Protein AF-A0A1F9YS66-F1 (afdb_monomer_lite)

Secondary structure (DSSP, 8-state):
-EETTEE--EEEEEEEEEEEEEEEETTEEEEEEEEEEEEEEEETTT--EEEEEEEEEEEEEETTEEEEEEEEEEEEEEEEE----TTS---TT-EEEEEEEEEEEEEEEETTEEEEEEEEEEEEEEEEEEEEEEEEEETTEEEEEEEEEEEEEETTEEEEEEEEEETTTTEEEEEE-S--TTT----EE--------SS---S---------HHHHHHHHHHHHHHHHHHHHHHHHSPPPPPPS---PPPPPPP-

Sequence (255 aa):
MTVMGQSTEVFVITQTGSADISGGFEGITMSGDMTMTGTIHRLSSNFSIVGMSMSMAMDVTAGGISMDMTMAIEGDYSPPMDDYVGDAALSVGYTSTSGCTATETTTIDFFGMNETDTYVDDMTMTLEVVAANVSVTTEAGTFSCYKVEVTTDFGGDISTVDYYYSEKVGNFVKMEGDNDPILGLAGLELKSYSHGGSGGAGILGGAGIWIILAVVVAAVVLLGLAVLMMTRKRAQMPPPMMPPGQMGPPPPPAQ

Foldseek 3Di:
DQAPNDDFDKDKDKDKDKDWDWDDDPPKTKTWMKIKIWIWIAGLPQRFTAKIKMKMWIFMAINNDTWIKIKIKIKGWVPGFRPAPLVDPDDAFDKDKGKTWMWMWMWMDTPNDIDIDIDTWIKMKMKGQHDWQDWDQDLAGTATWGWIWIWMATNNDIDIKIFTAGNVQSETAKIADDDPVQRPPRIDGHNHFDDDDDDDDDPRDDDTYPHPPVVSVVRVVNCVVVVVVVVVVVVVDDPPDDDPDDPDDDDDDDD

Radius of gyration: 23.34 Å; chains: 1; bounding box: 58×74×68 Å

pLDDT: mean 71.19, std 19.31, range [24.41, 96.94]

Structure (mmCIF, N/CA/C/O backbone):
data_AF-A0A1F9YS66-F1
#
_entry.id   AF-A0A1F9YS66-F1
#
loop_
_atom_site.group_PDB
_atom_site.id
_atom_site.type_symbol
_atom_site.label_atom_id
_atom_site.label_alt_id
_atom_site.label_comp_id
_atom_site.label_asym_id
_atom_site.label_entity_id
_atom_site.label_seq_id
_atom_site.pdbx_PDB_ins_code
_atom_site.Cartn_x
_atom_site.Cartn_y
_atom_site.Cartn_z
_atom_site.occupancy
_atom_site.B_iso_or_equiv
_atom_site.auth_seq_id
_atom_site.auth_comp_id
_atom_site.auth_asym_id
_atom_site.auth_atom_id
_atom_site.pdbx_PDB_model_num
ATOM 1 N N . MET A 1 1 ? 8.996 -12.152 13.707 1.00 72.00 1 MET A N 1
ATOM 2 C CA . MET A 1 1 ? 9.993 -11.275 13.050 1.00 72.00 1 MET A CA 1
ATOM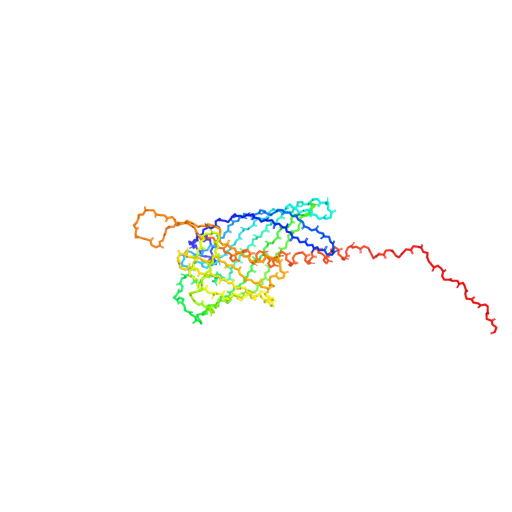 3 C C . MET A 1 1 ? 10.636 -10.413 14.125 1.00 72.00 1 MET A C 1
ATOM 5 O O . MET A 1 1 ? 9.977 -10.171 15.129 1.00 72.00 1 MET A O 1
ATOM 9 N N . THR A 1 2 ? 11.893 -9.992 13.977 1.00 67.44 2 THR A N 1
ATOM 10 C CA . THR A 1 2 ? 12.480 -9.025 14.919 1.00 67.44 2 THR A CA 1
ATOM 11 C C . THR A 1 2 ? 12.126 -7.618 14.453 1.00 67.44 2 THR A C 1
ATOM 13 O O . THR A 1 2 ? 12.567 -7.225 13.381 1.00 67.44 2 THR A O 1
ATOM 16 N N . VAL A 1 3 ? 11.342 -6.880 15.236 1.00 71.50 3 VAL A N 1
ATOM 17 C CA . VAL A 1 3 ? 10.975 -5.477 14.980 1.00 71.50 3 VAL A CA 1
ATOM 18 C C . VAL A 1 3 ? 11.539 -4.654 16.133 1.00 71.50 3 VAL A C 1
ATOM 20 O O . VAL A 1 3 ? 11.284 -4.968 17.295 1.00 71.50 3 VAL A O 1
ATOM 23 N N . MET A 1 4 ? 12.373 -3.654 15.834 1.00 76.12 4 MET A N 1
ATOM 24 C CA . MET A 1 4 ? 13.049 -2.819 16.846 1.00 76.12 4 MET A CA 1
ATOM 25 C C . MET A 1 4 ? 13.772 -3.627 17.950 1.00 76.12 4 MET A C 1
ATOM 27 O O . MET A 1 4 ? 13.748 -3.283 19.130 1.00 76.12 4 MET A O 1
ATOM 31 N N . GLY A 1 5 ? 14.399 -4.749 17.584 1.00 75.12 5 GLY A N 1
ATOM 32 C CA . GLY A 1 5 ? 15.138 -5.599 18.527 1.00 75.12 5 GLY A CA 1
ATOM 33 C C . GLY A 1 5 ? 14.276 -6.510 19.413 1.00 75.12 5 GLY A C 1
ATOM 34 O O . GLY A 1 5 ? 14.828 -7.210 20.263 1.00 75.12 5 GLY A O 1
ATOM 35 N N . GLN A 1 6 ? 12.955 -6.554 19.213 1.00 77.44 6 GLN A N 1
ATOM 36 C CA . GLN A 1 6 ? 12.048 -7.467 19.913 1.00 77.44 6 GLN A CA 1
ATOM 37 C C . GLN A 1 6 ? 11.439 -8.494 18.957 1.00 77.44 6 GLN A C 1
ATOM 39 O O . GLN A 1 6 ? 11.180 -8.203 17.793 1.00 77.44 6 GLN A O 1
ATOM 44 N N . SER A 1 7 ? 11.217 -9.718 19.447 1.00 86.69 7 SER A N 1
ATOM 45 C CA . SER A 1 7 ? 10.485 -10.737 18.691 1.00 86.69 7 SER A CA 1
ATOM 46 C C . SER A 1 7 ? 8.998 -10.404 18.710 1.00 86.69 7 SER A C 1
ATOM 48 O O . SER A 1 7 ? 8.360 -10.510 19.756 1.00 86.69 7 SER A O 1
ATOM 50 N N . THR A 1 8 ? 8.455 -10.069 17.546 1.00 87.44 8 THR A N 1
ATOM 51 C CA . THR A 1 8 ? 7.063 -9.651 17.376 1.00 87.44 8 THR A CA 1
ATOM 52 C C . THR A 1 8 ? 6.359 -10.545 16.360 1.00 87.44 8 THR A C 1
ATOM 54 O O . THR A 1 8 ? 6.949 -10.983 15.360 1.00 87.44 8 THR A O 1
ATOM 57 N N . GLU A 1 9 ? 5.094 -10.854 16.637 1.00 89.00 9 GLU A N 1
ATOM 58 C CA . GLU A 1 9 ? 4.220 -11.535 15.689 1.00 89.00 9 GLU A CA 1
ATOM 59 C C . GLU A 1 9 ? 3.792 -10.565 14.588 1.00 89.00 9 GLU A C 1
ATOM 61 O O . GLU A 1 9 ? 3.388 -9.431 14.850 1.00 89.00 9 GLU A O 1
ATOM 66 N N . VAL A 1 10 ? 3.907 -11.020 13.343 1.00 86.81 10 VAL A N 1
ATOM 67 C CA . VAL A 1 10 ? 3.538 -10.237 12.167 1.00 86.81 10 VAL A CA 1
ATOM 68 C C . VAL A 1 10 ? 2.634 -11.057 11.263 1.00 86.81 10 VAL A C 1
ATOM 70 O O . VAL A 1 10 ? 2.833 -12.263 11.097 1.00 86.81 10 VAL A O 1
ATOM 73 N N . PHE A 1 11 ? 1.659 -10.396 10.654 1.00 85.00 11 PHE A N 1
ATOM 74 C CA . PHE A 1 11 ? 0.984 -10.912 9.479 1.00 85.00 11 PHE A CA 1
ATOM 75 C C . PHE A 1 11 ? 1.887 -10.714 8.266 1.00 85.00 11 PHE A C 1
ATOM 77 O O . PHE A 1 11 ? 2.421 -9.627 8.050 1.00 85.00 11 PHE A O 1
ATOM 84 N N . VAL A 1 12 ? 2.039 -11.774 7.474 1.00 83.31 12 VAL A N 1
ATOM 85 C CA . VAL A 1 12 ? 2.694 -11.728 6.166 1.00 83.31 12 VAL A CA 1
ATOM 86 C C . VAL A 1 12 ? 1.602 -11.778 5.115 1.00 83.31 12 VAL A C 1
ATOM 88 O O . VAL A 1 12 ? 0.839 -12.745 5.052 1.00 83.31 12 VAL A O 1
ATOM 91 N N . ILE A 1 13 ? 1.504 -10.722 4.319 1.00 76.88 13 ILE A N 1
ATOM 92 C CA . ILE A 1 13 ? 0.426 -10.542 3.354 1.00 76.88 13 ILE A CA 1
ATOM 93 C C . ILE A 1 13 ? 1.030 -10.559 1.967 1.00 76.88 13 ILE A C 1
ATOM 95 O O . ILE A 1 13 ? 1.726 -9.625 1.581 1.00 76.88 13 ILE A O 1
ATOM 99 N N . THR A 1 14 ? 0.772 -11.632 1.229 1.00 75.31 14 THR A N 1
ATOM 100 C CA . THR A 1 14 ? 1.220 -11.766 -0.155 1.00 75.31 14 THR A CA 1
ATOM 101 C C . THR A 1 14 ? 0.340 -10.935 -1.077 1.00 75.31 14 THR A C 1
ATOM 103 O O . THR A 1 14 ? -0.887 -11.003 -1.005 1.00 75.31 14 THR A O 1
ATOM 106 N N . GLN A 1 15 ? 0.976 -10.181 -1.963 1.00 67.38 15 GLN A N 1
ATOM 107 C CA . GLN A 1 15 ? 0.335 -9.395 -3.002 1.00 67.38 15 GLN A CA 1
ATOM 108 C C . GLN A 1 15 ? 0.725 -9.928 -4.368 1.00 67.38 15 GLN A C 1
ATOM 110 O O . GLN A 1 15 ? 1.871 -10.306 -4.595 1.00 67.38 15 GLN A O 1
ATOM 115 N N . THR A 1 16 ? -0.239 -9.937 -5.277 1.00 69.50 16 THR A N 1
ATOM 116 C CA . THR A 1 16 ? -0.035 -10.226 -6.693 1.00 69.50 16 THR A CA 1
ATOM 117 C C . THR A 1 16 ? -0.975 -9.339 -7.493 1.00 69.50 16 THR A C 1
ATOM 119 O O . THR A 1 16 ? -2.132 -9.186 -7.100 1.00 69.50 16 THR A O 1
ATOM 122 N N . GLY A 1 17 ? -0.519 -8.791 -8.610 1.00 67.25 17 GLY A N 1
ATOM 123 C CA . GLY A 1 17 ? -1.335 -7.951 -9.475 1.00 67.25 17 GLY A CA 1
ATOM 124 C C . GLY A 1 17 ? -0.825 -7.936 -10.905 1.00 67.25 17 GLY A C 1
ATOM 125 O O . GLY A 1 17 ? 0.303 -8.341 -11.183 1.00 67.25 17 GLY A O 1
ATOM 126 N N . SER A 1 18 ? -1.674 -7.464 -11.808 1.00 68.25 18 SER A N 1
ATOM 127 C CA . SER A 1 18 ? -1.300 -7.144 -13.179 1.00 68.25 18 SER A CA 1
ATOM 128 C C . SER A 1 18 ? -2.034 -5.890 -13.643 1.00 68.25 18 SER A C 1
ATOM 130 O O . SER A 1 18 ? -3.160 -5.645 -13.202 1.00 68.25 18 SER A O 1
ATOM 132 N N . ALA A 1 19 ? -1.416 -5.112 -14.523 1.00 66.25 19 ALA A N 1
ATOM 133 C CA . ALA A 1 19 ? -1.995 -3.895 -15.080 1.00 66.25 19 ALA A CA 1
ATOM 134 C C . ALA A 1 19 ? -1.546 -3.686 -16.528 1.00 66.25 19 ALA A C 1
ATOM 136 O O . ALA A 1 19 ? -0.406 -3.988 -16.866 1.00 66.25 19 ALA A O 1
ATOM 137 N N . ASP A 1 20 ? -2.425 -3.119 -17.350 1.00 67.38 20 ASP A N 1
ATOM 138 C CA . ASP A 1 20 ? -2.063 -2.609 -18.668 1.00 67.38 20 ASP A CA 1
ATOM 139 C C . ASP A 1 20 ? -1.448 -1.208 -18.516 1.00 67.38 20 ASP A C 1
ATOM 141 O O . ASP A 1 20 ? -2.025 -0.316 -17.887 1.00 67.38 20 ASP A O 1
ATOM 145 N N . ILE A 1 21 ? -0.283 -0.993 -19.114 1.00 66.62 21 ILE A N 1
ATOM 146 C CA . ILE A 1 21 ? 0.374 0.308 -19.219 1.00 66.62 21 ILE A CA 1
ATOM 147 C C . ILE A 1 21 ? -0.087 0.955 -20.523 1.00 66.62 21 ILE A C 1
ATOM 149 O O . ILE A 1 21 ? 0.026 0.368 -21.599 1.00 66.62 21 ILE A O 1
ATOM 153 N N . SER A 1 22 ? -0.559 2.198 -20.460 1.00 65.88 22 SER A N 1
ATOM 154 C CA . SER A 1 22 ? -0.796 3.013 -21.654 1.00 65.88 22 SER A CA 1
ATOM 155 C C . SER A 1 22 ? -0.489 4.481 -21.372 1.00 65.88 22 SER A C 1
ATOM 157 O O . SER A 1 22 ? -0.803 4.993 -20.301 1.00 65.88 22 SER A O 1
ATOM 159 N N . GLY A 1 23 ? 0.159 5.164 -22.316 1.00 62.09 23 GLY A N 1
ATOM 160 C CA . GLY A 1 23 ? 0.522 6.568 -22.151 1.00 62.09 23 GLY A CA 1
ATOM 161 C C . GLY A 1 23 ? 1.444 7.087 -23.247 1.00 62.09 23 GLY A C 1
ATOM 162 O O . GLY A 1 23 ? 1.543 6.519 -24.337 1.00 62.09 23 GLY A O 1
ATOM 163 N N . GLY A 1 24 ? 2.136 8.185 -22.966 1.00 50.16 24 GLY A N 1
ATOM 164 C CA . GLY A 1 24 ? 3.191 8.671 -23.841 1.00 50.16 24 GLY A CA 1
ATOM 165 C C . GLY A 1 24 ? 4.141 9.634 -23.144 1.00 50.16 24 GLY A C 1
ATOM 166 O O . GLY A 1 24 ? 3.740 10.377 -22.253 1.00 50.16 24 GLY A O 1
ATOM 167 N N . PHE A 1 25 ? 5.399 9.625 -23.575 1.00 49.75 25 PHE A N 1
ATOM 168 C CA . PHE A 1 25 ? 6.463 10.481 -23.055 1.00 49.75 25 PHE A CA 1
ATOM 169 C C . PHE A 1 25 ? 7.190 11.161 -24.214 1.00 49.75 25 PHE A C 1
ATOM 171 O O . PHE A 1 25 ? 7.542 10.507 -25.192 1.00 49.75 25 PHE A O 1
ATOM 178 N N . GLU A 1 26 ? 7.368 12.484 -24.137 1.00 53.47 26 GLU A N 1
ATOM 179 C CA . GLU A 1 26 ? 8.042 13.291 -25.174 1.00 53.47 26 GLU A CA 1
ATOM 180 C C . GLU A 1 26 ? 7.544 13.015 -26.619 1.00 53.47 26 GLU A C 1
ATOM 182 O O . GLU A 1 26 ? 8.299 13.071 -27.586 1.00 53.47 26 GLU A O 1
ATOM 187 N N . GLY A 1 27 ? 6.245 12.724 -26.786 1.00 56.50 27 GLY A N 1
ATOM 188 C CA . GLY A 1 27 ? 5.620 12.444 -28.090 1.00 56.50 27 GLY A CA 1
ATOM 189 C C . GLY A 1 27 ? 5.725 10.991 -28.571 1.00 56.50 27 GLY A C 1
ATOM 190 O O . GLY A 1 27 ? 5.239 10.676 -29.657 1.00 56.50 27 GLY A O 1
ATOM 191 N N . ILE A 1 28 ? 6.313 10.100 -27.773 1.00 57.72 28 ILE A N 1
ATOM 192 C CA . ILE A 1 28 ? 6.381 8.662 -28.035 1.00 57.72 28 ILE A CA 1
ATOM 193 C C . ILE A 1 28 ? 5.239 7.975 -27.287 1.00 57.72 28 ILE A C 1
ATOM 195 O O . ILE A 1 28 ? 5.158 8.067 -26.066 1.00 57.72 28 ILE A O 1
ATOM 199 N N . THR A 1 29 ? 4.366 7.270 -28.009 1.00 71.12 29 THR A N 1
ATOM 200 C CA . THR A 1 29 ? 3.340 6.415 -27.394 1.00 71.12 29 THR A CA 1
ATOM 201 C C . THR A 1 29 ? 3.994 5.208 -26.734 1.00 71.12 29 THR A C 1
ATOM 203 O O . THR A 1 29 ? 4.861 4.561 -27.331 1.00 71.12 29 THR A O 1
ATOM 206 N N . MET A 1 30 ? 3.552 4.917 -25.516 1.00 65.50 30 MET A N 1
ATOM 207 C CA . MET A 1 30 ? 3.978 3.788 -24.703 1.00 65.50 30 MET A CA 1
ATOM 208 C C . MET A 1 30 ? 2.768 2.907 -24.400 1.00 65.50 30 MET A C 1
ATOM 210 O O . MET A 1 30 ? 1.698 3.409 -24.049 1.00 65.50 30 MET A O 1
ATOM 214 N N . SER A 1 31 ? 2.935 1.600 -24.541 1.00 74.88 31 SER A N 1
ATOM 215 C CA . SER A 1 31 ? 1.930 0.604 -24.170 1.00 74.88 31 SER A CA 1
ATOM 216 C C . SER A 1 31 ? 2.613 -0.653 -23.667 1.00 74.88 31 SER A C 1
ATOM 218 O O . SER A 1 31 ? 3.657 -1.009 -24.207 1.00 74.88 31 SER A O 1
ATOM 220 N N . GLY A 1 32 ? 2.038 -1.355 -22.708 1.00 77.31 32 GLY A N 1
ATOM 221 C CA . GLY A 1 32 ? 2.667 -2.551 -22.176 1.00 77.31 32 GLY A CA 1
ATOM 222 C C . GLY A 1 32 ? 1.835 -3.253 -21.132 1.00 77.31 32 GLY A C 1
ATOM 223 O O . GLY A 1 32 ? 0.706 -2.855 -20.865 1.00 77.31 32 GLY A O 1
ATOM 224 N N . ASP A 1 33 ? 2.442 -4.245 -20.510 1.00 77.00 33 ASP A N 1
ATOM 225 C CA . ASP A 1 33 ? 1.862 -5.003 -19.417 1.00 77.00 33 ASP A CA 1
ATOM 226 C C . ASP A 1 33 ? 2.789 -4.906 -18.207 1.00 77.00 33 ASP A C 1
ATOM 228 O O . ASP A 1 33 ? 4.011 -4.849 -18.336 1.00 77.00 33 ASP A O 1
ATOM 232 N N . MET A 1 34 ? 2.209 -4.889 -17.017 1.00 75.56 34 MET A N 1
ATOM 233 C CA . MET A 1 34 ? 2.916 -4.972 -15.750 1.00 75.56 34 MET A CA 1
ATOM 234 C C . MET A 1 34 ? 2.367 -6.145 -14.960 1.00 75.56 34 MET A C 1
ATOM 236 O O . MET A 1 34 ? 1.156 -6.336 -14.867 1.00 75.56 34 MET A O 1
ATOM 240 N N . THR A 1 35 ? 3.255 -6.884 -14.314 1.00 77.38 35 THR A N 1
ATOM 241 C CA . THR A 1 35 ? 2.922 -7.816 -13.242 1.00 77.38 35 THR A CA 1
ATOM 242 C C . THR A 1 35 ? 3.639 -7.390 -11.975 1.00 77.38 35 THR A C 1
ATOM 244 O O . THR A 1 35 ? 4.751 -6.875 -12.018 1.00 77.38 35 THR A O 1
ATOM 247 N N . MET A 1 36 ? 2.990 -7.587 -10.838 1.00 78.00 36 MET A N 1
ATOM 248 C CA . MET A 1 36 ? 3.517 -7.264 -9.522 1.00 78.00 36 MET A CA 1
ATOM 249 C C . MET A 1 36 ? 3.334 -8.472 -8.616 1.00 78.00 36 MET A C 1
ATOM 251 O O . MET A 1 36 ? 2.282 -9.111 -8.627 1.00 78.00 36 MET A O 1
ATOM 255 N N . THR A 1 37 ? 4.335 -8.767 -7.802 1.00 80.94 37 THR A N 1
ATOM 256 C CA . THR A 1 37 ? 4.254 -9.732 -6.705 1.00 80.94 37 THR A CA 1
ATOM 257 C C . THR A 1 37 ? 4.978 -9.173 -5.493 1.00 80.94 37 THR A C 1
ATOM 259 O O . THR A 1 37 ? 5.906 -8.391 -5.641 1.00 80.94 37 THR A O 1
ATOM 262 N N . GLY A 1 38 ? 4.579 -9.536 -4.284 1.00 80.38 38 GLY A N 1
ATOM 263 C CA . GLY A 1 38 ? 5.253 -9.025 -3.102 1.00 80.38 38 GLY A CA 1
ATOM 264 C C . GLY A 1 38 ? 4.684 -9.544 -1.800 1.00 80.38 38 GLY A C 1
ATOM 265 O O . GLY A 1 38 ? 3.749 -10.343 -1.772 1.00 80.38 38 GLY A O 1
ATOM 266 N N . THR A 1 39 ? 5.254 -9.069 -0.708 1.00 82.56 39 THR A N 1
ATOM 267 C CA . THR A 1 39 ? 4.823 -9.328 0.656 1.00 82.56 39 THR A CA 1
ATOM 268 C C . THR A 1 39 ? 4.847 -8.043 1.459 1.00 82.56 39 THR A C 1
ATOM 270 O O . THR A 1 39 ? 5.813 -7.291 1.397 1.00 82.56 39 THR A O 1
ATOM 273 N N . ILE A 1 40 ? 3.824 -7.834 2.276 1.00 82.00 40 ILE A N 1
ATOM 274 C CA . ILE A 1 40 ? 3.805 -6.795 3.304 1.00 82.00 40 ILE A CA 1
ATOM 275 C C . ILE A 1 40 ? 3.827 -7.469 4.663 1.00 82.00 40 ILE A C 1
ATOM 277 O O . ILE A 1 40 ? 3.121 -8.455 4.893 1.00 82.00 40 ILE A O 1
ATOM 281 N N . HIS A 1 41 ? 4.620 -6.920 5.569 1.00 86.19 41 HIS A N 1
ATOM 282 C CA . HIS A 1 41 ? 4.691 -7.334 6.956 1.00 86.19 41 HIS A CA 1
ATOM 283 C C . HIS A 1 41 ? 3.965 -6.307 7.819 1.00 86.19 41 HIS A C 1
ATOM 285 O O . HIS A 1 41 ? 4.287 -5.117 7.792 1.00 86.19 41 HIS A O 1
ATOM 291 N N . ARG A 1 42 ? 2.988 -6.772 8.598 1.00 87.06 42 ARG A N 1
ATOM 292 C CA . ARG A 1 42 ? 2.200 -5.932 9.508 1.00 87.06 42 ARG A CA 1
ATOM 293 C C . ARG A 1 42 ? 2.191 -6.492 10.907 1.00 87.06 42 ARG A C 1
ATOM 295 O O . ARG A 1 42 ? 2.138 -7.707 11.073 1.00 87.06 42 ARG A O 1
ATOM 302 N N . LEU A 1 43 ? 2.196 -5.629 11.911 1.00 87.81 43 LEU A N 1
ATOM 303 C CA . LEU A 1 43 ? 2.030 -6.048 13.296 1.00 87.81 43 LEU A CA 1
ATOM 304 C C . LEU A 1 43 ? 0.692 -6.764 13.489 1.00 87.81 43 LEU A C 1
ATOM 306 O O . LEU A 1 43 ? -0.348 -6.288 13.039 1.00 87.81 43 LEU A O 1
ATOM 310 N N . SER A 1 44 ? 0.694 -7.889 14.206 1.00 87.06 44 SER A N 1
ATOM 311 C CA . SER A 1 44 ? -0.561 -8.576 14.534 1.00 87.06 44 SER A CA 1
ATOM 312 C C . SER A 1 44 ? -1.421 -7.813 15.547 1.00 87.06 44 SER A C 1
ATOM 314 O O . SER A 1 44 ? -2.620 -8.062 15.640 1.00 87.06 44 SER A O 1
ATOM 316 N N . SER A 1 45 ? -0.822 -6.877 16.291 1.00 84.88 45 SER A N 1
ATOM 317 C CA . SER A 1 45 ? -1.472 -6.115 17.361 1.00 84.88 45 SER A CA 1
ATOM 318 C C . SER A 1 45 ? -2.402 -5.008 16.873 1.00 84.88 45 SER A C 1
ATOM 320 O O . SER A 1 45 ? -3.447 -4.793 17.475 1.00 84.88 45 SER A O 1
ATOM 322 N N . ASN A 1 46 ? -1.997 -4.283 15.834 1.00 83.06 46 ASN A N 1
ATOM 323 C CA . ASN A 1 46 ? -2.665 -3.064 15.361 1.00 83.06 46 ASN A CA 1
ATOM 324 C C . ASN A 1 46 ? -2.532 -2.879 13.842 1.00 83.06 46 ASN A C 1
ATOM 326 O O . ASN A 1 46 ? -2.830 -1.822 13.314 1.00 83.06 46 ASN A O 1
ATOM 330 N N . PHE A 1 47 ? -2.048 -3.898 13.130 1.00 86.19 47 PHE A N 1
ATOM 331 C CA . PHE A 1 47 ? -1.919 -3.880 11.677 1.00 86.19 47 PHE A CA 1
ATOM 332 C C . PHE A 1 47 ? -0.963 -2.819 11.101 1.00 86.19 47 PHE A C 1
ATOM 334 O O . PHE A 1 47 ? -0.867 -2.730 9.880 1.00 86.19 47 PHE A O 1
ATOM 341 N N . SER A 1 48 ? -0.197 -2.092 11.923 1.00 85.75 48 SER A N 1
ATOM 342 C CA . SER A 1 48 ? 0.828 -1.153 11.448 1.00 85.75 48 SER A CA 1
ATOM 343 C C . SER A 1 48 ? 1.856 -1.856 10.563 1.00 85.75 48 SER A C 1
ATOM 345 O O . SER A 1 48 ? 2.284 -2.979 10.863 1.00 85.75 48 SER A O 1
ATOM 347 N N . ILE A 1 49 ? 2.256 -1.207 9.474 1.00 86.94 49 ILE A N 1
ATOM 348 C CA . ILE A 1 49 ? 3.262 -1.722 8.551 1.00 86.94 49 ILE A CA 1
ATOM 349 C C . ILE A 1 49 ? 4.654 -1.635 9.183 1.00 86.94 49 ILE A C 1
ATOM 351 O O . ILE A 1 49 ? 5.034 -0.628 9.775 1.00 86.94 49 ILE A O 1
ATOM 355 N N . VAL A 1 50 ? 5.408 -2.730 9.083 1.00 90.38 50 VAL A N 1
ATOM 356 C CA . VAL A 1 50 ? 6.811 -2.794 9.537 1.00 90.38 50 VAL A CA 1
ATOM 357 C C . VAL A 1 50 ? 7.778 -2.936 8.376 1.00 90.38 50 VAL A C 1
ATOM 359 O O . VAL A 1 50 ? 8.943 -2.587 8.497 1.00 90.38 50 VAL A O 1
ATOM 362 N N . GLY A 1 51 ? 7.297 -3.445 7.244 1.00 87.25 51 GLY A N 1
ATOM 363 C CA . GLY A 1 51 ? 8.093 -3.536 6.037 1.00 87.25 51 GLY A CA 1
ATOM 364 C C . GLY A 1 51 ? 7.326 -4.133 4.872 1.00 87.25 51 GLY A C 1
ATOM 365 O O . GLY A 1 51 ? 6.223 -4.669 5.024 1.00 87.25 51 GLY A O 1
ATOM 366 N N . MET A 1 52 ? 7.935 -4.053 3.702 1.00 85.94 52 MET A N 1
ATOM 367 C CA . MET A 1 52 ? 7.408 -4.595 2.460 1.00 85.94 52 MET A CA 1
ATOM 368 C C . MET A 1 52 ? 8.539 -5.058 1.549 1.00 85.94 52 MET A C 1
ATOM 370 O O . MET A 1 52 ? 9.655 -4.555 1.611 1.00 85.94 52 MET A O 1
ATOM 374 N N . SER A 1 53 ? 8.230 -6.013 0.686 1.00 86.25 53 SER A N 1
ATOM 375 C CA . SER A 1 53 ? 9.073 -6.422 -0.428 1.00 86.25 53 SER A CA 1
ATOM 376 C C . SER A 1 53 ? 8.169 -6.612 -1.632 1.00 86.25 53 SER A C 1
ATOM 378 O O . SER A 1 53 ? 7.210 -7.376 -1.565 1.00 86.25 53 SER A O 1
ATOM 380 N N . MET A 1 54 ? 8.421 -5.897 -2.715 1.00 81.81 54 MET A N 1
ATOM 381 C CA . MET A 1 54 ? 7.660 -5.992 -3.953 1.00 81.81 54 MET A CA 1
ATOM 382 C C . MET A 1 54 ? 8.606 -6.188 -5.121 1.00 81.81 54 MET A C 1
ATOM 384 O O . MET A 1 54 ? 9.708 -5.658 -5.139 1.00 81.81 54 MET A O 1
ATOM 388 N N . SER A 1 55 ? 8.157 -6.938 -6.112 1.00 82.44 55 SER A N 1
ATOM 389 C CA . SER A 1 55 ? 8.807 -7.109 -7.394 1.00 82.44 55 SER A CA 1
ATOM 390 C C . SER A 1 55 ? 7.793 -6.856 -8.496 1.00 82.44 55 SER A C 1
ATOM 392 O O . SER A 1 55 ? 6.687 -7.399 -8.472 1.00 82.44 55 SER A O 1
ATOM 394 N N . MET A 1 56 ? 8.175 -6.023 -9.452 1.00 80.00 56 MET A N 1
ATOM 395 C CA . MET A 1 56 ? 7.391 -5.692 -10.629 1.00 80.00 56 MET A CA 1
ATOM 396 C C . MET A 1 56 ? 8.166 -6.112 -11.872 1.00 80.00 56 MET A C 1
ATOM 398 O O . MET A 1 56 ? 9.363 -5.854 -11.973 1.00 80.00 56 MET A O 1
ATOM 402 N N . ALA A 1 57 ? 7.489 -6.747 -12.817 1.00 82.00 57 ALA A N 1
ATOM 403 C CA . ALA A 1 57 ? 8.006 -7.005 -14.152 1.00 82.00 57 ALA A CA 1
ATOM 404 C C . ALA A 1 57 ? 7.105 -6.292 -15.156 1.00 82.00 57 ALA A C 1
ATOM 406 O O . ALA A 1 57 ? 5.882 -6.402 -15.070 1.00 82.00 57 ALA A O 1
ATOM 407 N N . MET A 1 58 ? 7.707 -5.537 -16.064 1.00 80.06 58 MET A N 1
ATOM 408 C CA . MET A 1 58 ? 7.019 -4.706 -17.040 1.00 80.06 58 MET A CA 1
ATOM 409 C C . MET A 1 58 ? 7.545 -5.003 -18.438 1.00 80.06 58 MET A C 1
ATOM 411 O O . MET A 1 58 ? 8.751 -4.941 -18.668 1.00 80.06 58 MET A O 1
ATOM 415 N N . ASP A 1 59 ? 6.627 -5.233 -19.367 1.00 81.31 59 ASP A N 1
ATOM 416 C CA . ASP A 1 59 ? 6.896 -5.394 -20.791 1.00 81.31 59 ASP A CA 1
ATOM 417 C C . ASP A 1 59 ? 6.350 -4.158 -21.509 1.00 81.31 59 ASP A C 1
ATOM 419 O O . ASP A 1 59 ? 5.149 -4.035 -21.741 1.00 81.31 59 ASP A O 1
ATOM 423 N N . VAL A 1 60 ? 7.213 -3.193 -21.833 1.00 77.56 60 VAL A N 1
ATOM 424 C CA . VAL A 1 60 ? 6.810 -1.889 -22.381 1.00 77.56 60 VAL A CA 1
ATOM 425 C C . VAL A 1 60 ? 7.238 -1.753 -23.832 1.00 77.56 60 VAL A C 1
ATOM 427 O O . VAL A 1 60 ? 8.409 -1.863 -24.175 1.00 77.56 60 VAL A O 1
ATOM 430 N N . THR A 1 61 ? 6.297 -1.410 -24.701 1.00 75.06 61 THR A N 1
ATOM 431 C CA . THR A 1 61 ? 6.550 -1.010 -26.084 1.00 75.06 61 THR A CA 1
ATOM 432 C C . THR A 1 61 ? 6.501 0.508 -26.210 1.00 75.06 61 THR A C 1
ATOM 434 O O . THR A 1 61 ? 5.459 1.117 -25.980 1.00 75.06 61 THR A O 1
ATOM 437 N N . ALA A 1 62 ? 7.611 1.126 -26.619 1.00 72.19 62 ALA A N 1
ATOM 438 C CA . ALA A 1 62 ? 7.715 2.561 -26.877 1.00 72.19 62 ALA A CA 1
ATOM 439 C C . ALA A 1 62 ? 8.246 2.808 -28.292 1.00 72.19 62 ALA A C 1
ATOM 441 O O . ALA A 1 62 ? 9.304 2.304 -28.668 1.00 72.19 62 ALA A O 1
ATOM 442 N N . GLY A 1 63 ? 7.504 3.560 -29.111 1.00 69.94 63 GLY A N 1
ATOM 443 C CA . GLY A 1 63 ? 7.942 3.894 -30.477 1.00 69.94 63 GLY A CA 1
ATOM 444 C C . GLY A 1 63 ? 8.191 2.673 -31.377 1.00 69.94 63 GLY A C 1
ATOM 445 O O . GLY A 1 63 ? 9.007 2.742 -32.293 1.00 69.94 63 GLY A O 1
ATOM 446 N N . GLY A 1 64 ? 7.513 1.551 -31.103 1.00 74.81 64 GLY A N 1
ATOM 447 C CA . GLY A 1 64 ? 7.678 0.279 -31.816 1.00 74.81 64 GLY A CA 1
ATOM 448 C C . GLY A 1 64 ? 8.806 -0.622 -31.297 1.00 74.81 64 GLY A C 1
ATOM 449 O O . GLY A 1 64 ? 9.047 -1.669 -31.892 1.00 74.81 64 GLY A O 1
ATOM 450 N N . ILE A 1 65 ? 9.487 -0.244 -30.211 1.00 74.69 65 ILE A N 1
ATOM 451 C CA . ILE A 1 65 ? 10.529 -1.045 -29.555 1.00 74.69 65 ILE A CA 1
ATOM 452 C C . ILE A 1 65 ? 9.964 -1.616 -28.256 1.00 74.69 65 ILE A C 1
ATOM 454 O O . ILE A 1 65 ? 9.528 -0.846 -27.404 1.00 74.69 65 ILE A O 1
ATOM 458 N N . SER A 1 66 ? 9.988 -2.942 -28.107 1.00 81.56 66 SER A N 1
ATOM 459 C CA . SER A 1 66 ? 9.637 -3.632 -26.859 1.00 81.56 66 SER A CA 1
ATOM 460 C C . SER A 1 66 ? 10.834 -3.689 -25.910 1.00 81.56 66 SER A C 1
ATOM 462 O O . SER A 1 66 ? 11.977 -3.847 -26.349 1.00 81.56 66 SER A O 1
ATOM 464 N N . MET A 1 67 ? 10.567 -3.508 -24.623 1.00 78.31 67 MET A N 1
ATOM 465 C CA . MET A 1 67 ? 11.555 -3.332 -23.570 1.00 78.31 67 MET A CA 1
ATOM 466 C C . MET A 1 67 ? 11.071 -4.042 -22.312 1.00 78.31 67 MET A C 1
ATOM 468 O O . MET A 1 67 ? 9.987 -3.730 -21.823 1.00 78.31 67 MET A O 1
ATOM 472 N N . ASP A 1 68 ? 11.912 -4.912 -21.769 1.00 84.19 68 ASP A N 1
ATOM 473 C CA . ASP A 1 68 ? 11.632 -5.585 -20.506 1.00 84.19 68 ASP A CA 1
ATOM 474 C C . ASP A 1 68 ? 12.286 -4.779 -19.378 1.00 84.19 68 ASP A C 1
ATOM 476 O O . ASP A 1 68 ? 13.449 -4.360 -19.470 1.00 84.19 68 ASP A O 1
ATOM 480 N N . MET A 1 69 ? 11.534 -4.543 -18.312 1.00 78.56 69 MET A N 1
ATOM 481 C CA . MET A 1 69 ? 12.010 -3.891 -17.100 1.00 78.56 69 MET A CA 1
ATOM 482 C C . MET A 1 69 ? 11.606 -4.731 -15.900 1.00 78.56 69 MET A C 1
ATOM 484 O O . MET A 1 69 ? 10.453 -5.139 -15.781 1.00 78.56 69 MET A O 1
ATOM 488 N N . THR A 1 70 ? 12.535 -4.952 -14.977 1.00 83.25 70 THR A N 1
ATOM 489 C CA . THR A 1 70 ? 12.185 -5.495 -13.663 1.00 83.25 70 THR A CA 1
ATOM 490 C C . THR A 1 70 ? 12.559 -4.510 -12.581 1.00 83.25 70 THR A C 1
ATOM 492 O O . THR A 1 70 ? 13.551 -3.790 -12.683 1.00 83.25 70 THR A O 1
ATOM 495 N N . MET A 1 71 ? 11.739 -4.465 -11.548 1.00 79.38 71 MET A N 1
ATOM 496 C CA . MET A 1 71 ? 11.950 -3.636 -10.385 1.00 79.38 71 MET A CA 1
ATOM 497 C C . MET A 1 71 ? 11.738 -4.469 -9.134 1.00 79.38 71 MET A C 1
ATOM 499 O O . MET A 1 71 ? 10.856 -5.326 -9.097 1.00 79.38 71 MET A O 1
ATOM 503 N N . ALA A 1 72 ? 12.531 -4.213 -8.107 1.00 81.50 72 ALA A N 1
ATOM 504 C CA . ALA A 1 72 ? 12.313 -4.718 -6.767 1.00 81.50 72 ALA A CA 1
ATOM 505 C C . ALA A 1 72 ? 12.377 -3.556 -5.782 1.00 81.50 72 ALA A C 1
ATOM 507 O O . ALA A 1 72 ? 13.241 -2.697 -5.917 1.00 81.50 72 ALA A O 1
ATOM 508 N N . ILE A 1 73 ? 11.468 -3.537 -4.817 1.00 79.75 73 ILE A N 1
ATOM 509 C CA . ILE A 1 73 ? 11.336 -2.495 -3.803 1.00 79.75 73 ILE A CA 1
ATOM 510 C C . ILE A 1 73 ? 11.286 -3.184 -2.453 1.00 79.75 73 ILE A C 1
ATOM 512 O O . ILE A 1 73 ? 10.446 -4.053 -2.228 1.00 79.75 73 ILE A O 1
ATOM 516 N N . GLU A 1 74 ? 12.172 -2.791 -1.555 1.00 85.19 74 GLU A N 1
ATOM 517 C CA . GLU A 1 74 ? 12.215 -3.244 -0.173 1.00 85.19 74 GLU A CA 1
ATOM 518 C C . GLU A 1 74 ? 12.053 -2.028 0.731 1.00 85.19 74 GLU A C 1
ATOM 520 O O . GLU A 1 74 ? 12.836 -1.088 0.637 1.00 85.19 74 GLU A O 1
ATOM 525 N N . GLY A 1 75 ? 11.034 -2.043 1.585 1.00 84.56 75 GLY A N 1
ATOM 526 C CA . GLY A 1 75 ? 10.764 -0.988 2.557 1.00 84.56 75 GLY A CA 1
ATOM 527 C C . GLY A 1 75 ? 10.854 -1.521 3.981 1.00 84.56 75 GLY A C 1
ATOM 528 O O . GLY A 1 75 ? 10.322 -2.597 4.267 1.00 84.56 75 GLY A O 1
ATOM 529 N N . ASP A 1 76 ? 11.484 -0.763 4.871 1.00 88.62 76 ASP A N 1
ATOM 530 C CA . ASP A 1 76 ? 11.504 -0.981 6.321 1.00 88.62 76 ASP A CA 1
ATOM 531 C C . ASP A 1 76 ? 11.052 0.299 7.033 1.00 88.62 76 ASP A C 1
ATOM 533 O O . ASP A 1 76 ? 11.492 1.393 6.676 1.00 88.62 76 ASP A O 1
ATOM 537 N N . TYR A 1 77 ? 10.163 0.161 8.018 1.00 85.50 77 TYR A N 1
ATOM 538 C CA . TYR A 1 77 ? 9.547 1.287 8.722 1.00 85.50 77 TYR A CA 1
ATOM 539 C C . TYR A 1 77 ? 9.823 1.187 10.221 1.00 85.50 77 TYR A C 1
ATOM 541 O O . TYR A 1 77 ? 9.374 0.247 10.892 1.00 85.50 77 TYR A O 1
ATOM 549 N N . SER A 1 78 ? 10.546 2.171 10.760 1.00 91.50 78 SER A N 1
ATOM 550 C CA . SER A 1 78 ? 10.930 2.198 12.172 1.00 91.50 78 SER A CA 1
ATOM 551 C C . SER A 1 78 ? 10.708 3.580 12.809 1.00 91.50 78 SER A C 1
ATOM 553 O O . SER A 1 78 ? 11.411 4.526 12.457 1.00 91.50 78 SER A O 1
ATOM 555 N N . PRO A 1 79 ? 9.818 3.713 13.814 1.00 94.25 79 PRO A N 1
ATOM 556 C CA . PRO A 1 79 ? 8.886 2.694 14.313 1.00 94.25 79 PRO A CA 1
ATOM 557 C C . PRO A 1 79 ? 7.871 2.229 13.247 1.00 94.25 79 PRO A C 1
ATOM 559 O O . PRO A 1 79 ? 7.761 2.860 12.201 1.00 94.25 79 PRO A O 1
ATOM 562 N N . PRO A 1 80 ? 7.118 1.141 13.502 1.00 90.06 80 PRO A N 1
ATOM 563 C CA . PRO A 1 80 ? 6.034 0.699 12.627 1.00 90.06 80 PRO A CA 1
ATOM 564 C C . PRO A 1 80 ? 5.066 1.836 12.284 1.00 90.06 80 PRO A C 1
ATOM 566 O O . PRO A 1 80 ? 4.584 2.521 13.187 1.00 90.06 80 PRO A O 1
ATOM 569 N N . MET A 1 81 ? 4.775 2.009 10.997 1.00 87.50 81 MET A N 1
ATOM 570 C CA . MET A 1 81 ? 3.907 3.071 10.492 1.00 87.50 81 MET A CA 1
ATOM 571 C C . MET A 1 81 ? 2.443 2.629 10.572 1.00 87.50 81 MET A C 1
ATOM 573 O O . MET A 1 81 ? 2.089 1.515 10.183 1.00 87.50 81 MET A O 1
ATOM 577 N N . ASP A 1 82 ? 1.583 3.494 11.098 1.00 87.94 82 ASP A N 1
ATOM 578 C CA . ASP A 1 82 ? 0.147 3.234 11.169 1.00 87.94 82 ASP A CA 1
ATOM 579 C C . ASP A 1 82 ? -0.555 3.839 9.953 1.00 87.94 82 ASP A C 1
ATOM 581 O O . ASP A 1 82 ? -0.760 5.048 9.872 1.00 87.94 82 ASP A O 1
ATOM 585 N N . ASP A 1 83 ? -0.877 2.974 8.997 1.00 82.94 83 ASP A N 1
ATOM 586 C CA . ASP A 1 83 ? -1.552 3.297 7.743 1.00 82.94 83 ASP A CA 1
ATOM 587 C C . ASP A 1 83 ? -2.944 2.637 7.654 1.00 82.94 83 ASP A C 1
ATOM 589 O O . ASP A 1 83 ? -3.543 2.562 6.579 1.00 82.94 83 ASP A O 1
ATOM 593 N N . TYR A 1 84 ? -3.479 2.114 8.765 1.00 83.69 84 TYR A N 1
ATOM 594 C CA . TYR A 1 84 ? -4.723 1.350 8.767 1.00 83.69 84 TYR A CA 1
ATOM 595 C C . TYR A 1 84 ? -5.776 1.975 9.677 1.00 83.69 84 TYR A C 1
ATOM 597 O O . TYR A 1 84 ? -5.626 2.039 10.882 1.00 83.69 84 TYR A O 1
ATOM 605 N N . VAL A 1 85 ? -6.910 2.369 9.096 1.00 85.31 85 VAL A N 1
ATOM 606 C CA . VAL A 1 85 ? -8.018 2.987 9.848 1.00 85.31 85 VAL A CA 1
ATOM 607 C C . VAL A 1 85 ? -8.989 1.974 10.463 1.00 85.31 85 VAL A C 1
ATOM 609 O O . VAL A 1 85 ? -9.897 2.344 11.202 1.00 85.31 85 VAL A O 1
ATOM 612 N N . GLY A 1 86 ? -8.879 0.693 10.111 1.00 82.69 86 GLY A N 1
ATOM 613 C CA . GLY A 1 86 ? -9.922 -0.287 10.416 1.00 82.69 86 GLY A CA 1
ATOM 614 C C . GLY A 1 86 ? -9.955 -0.792 11.859 1.00 82.69 86 GLY A C 1
ATOM 615 O O . GLY A 1 86 ? -10.853 -1.563 12.196 1.00 82.69 86 GLY A O 1
ATOM 616 N N . ASP A 1 87 ? -8.997 -0.402 12.697 1.00 81.06 87 ASP A N 1
ATOM 617 C CA . ASP A 1 87 ? -8.952 -0.711 14.130 1.00 81.06 87 ASP A CA 1
ATOM 618 C C . ASP A 1 87 ? -9.586 0.390 15.007 1.00 81.06 87 ASP A C 1
ATOM 620 O O . ASP A 1 87 ? -9.848 0.170 16.195 1.00 81.06 87 ASP A O 1
ATOM 624 N N . ALA A 1 88 ? -9.900 1.549 14.421 1.00 82.75 88 ALA A N 1
ATOM 625 C CA . ALA A 1 88 ? -10.502 2.687 15.098 1.00 82.75 88 ALA A CA 1
ATOM 626 C C . ALA A 1 88 ? -12.038 2.705 15.002 1.00 82.75 88 ALA A C 1
ATOM 628 O O . ALA A 1 88 ? -12.658 2.170 14.084 1.00 82.75 88 ALA A O 1
ATOM 629 N N . ALA A 1 89 ? -12.681 3.393 15.951 1.00 85.75 89 ALA A N 1
ATOM 630 C CA . ALA A 1 89 ? -14.099 3.731 15.850 1.00 85.75 89 ALA A CA 1
ATOM 631 C C . ALA A 1 89 ? -14.276 4.930 14.903 1.00 85.75 89 ALA A C 1
ATOM 633 O O . ALA A 1 89 ? -14.121 6.081 15.315 1.00 85.75 89 ALA A O 1
ATOM 634 N N . LEU A 1 90 ? -14.575 4.660 13.630 1.00 90.44 90 LEU A N 1
ATOM 635 C CA . LEU A 1 90 ? -14.560 5.675 12.577 1.00 90.44 90 LEU A CA 1
ATOM 636 C C . LEU A 1 90 ? -15.775 6.610 12.605 1.00 90.44 90 LEU A C 1
ATOM 638 O O . LEU A 1 90 ? -16.937 6.194 12.574 1.00 90.44 90 LEU A O 1
ATOM 642 N N . SER A 1 91 ? -15.486 7.909 12.562 1.00 93.69 91 SER A N 1
ATOM 643 C CA . SER A 1 91 ? -16.451 8.994 12.378 1.00 93.69 91 SER A CA 1
ATOM 644 C C . SER A 1 91 ? -15.832 10.111 11.547 1.00 93.69 91 SER A C 1
ATOM 646 O O . SER A 1 91 ? -14.617 10.269 11.550 1.00 93.69 91 SER A O 1
ATOM 648 N N . VAL A 1 92 ? -16.658 10.921 10.880 1.00 96.81 92 VAL A N 1
ATOM 649 C CA . VAL A 1 92 ? -16.168 12.107 10.157 1.00 96.81 92 VAL A CA 1
ATOM 650 C C . VAL A 1 92 ? -15.386 13.022 11.106 1.00 96.81 92 VAL A C 1
ATOM 652 O O . VAL A 1 92 ? -15.853 13.298 12.212 1.00 96.81 92 VAL A O 1
ATOM 655 N N . GLY A 1 93 ? -14.205 13.464 10.674 1.00 94.12 93 GLY A N 1
ATOM 656 C CA . GLY A 1 93 ? -13.252 14.244 11.465 1.00 94.12 93 GLY A CA 1
ATOM 657 C C . GLY A 1 93 ? -12.328 13.411 12.359 1.00 94.12 93 GLY A C 1
ATOM 658 O O . GLY A 1 93 ? -11.543 13.987 13.107 1.00 94.12 93 GLY A O 1
ATOM 659 N N . TYR A 1 94 ? -12.412 12.075 12.320 1.00 94.81 94 TYR A N 1
ATOM 660 C CA . TYR A 1 94 ? -11.377 11.225 12.909 1.00 94.81 94 TYR A CA 1
ATOM 661 C C . TYR A 1 94 ? -10.056 11.448 12.173 1.00 94.81 94 TYR A C 1
ATOM 663 O O . TYR A 1 94 ? -10.031 11.401 10.942 1.00 94.81 94 TYR A O 1
ATOM 671 N N . THR A 1 95 ? -8.980 11.635 12.936 1.00 94.75 95 THR A N 1
ATOM 672 C CA . THR A 1 95 ? -7.623 11.765 12.414 1.00 94.75 95 THR A CA 1
ATOM 673 C C . THR A 1 95 ? -6.660 10.836 13.149 1.00 94.75 95 THR A C 1
ATOM 675 O O . THR A 1 95 ? -6.740 10.682 14.371 1.00 94.75 95 THR A O 1
ATOM 678 N N . SER A 1 96 ? -5.738 10.230 12.404 1.00 91.25 96 SER A N 1
ATOM 679 C CA . SER A 1 96 ? -4.572 9.518 12.936 1.00 91.25 96 SER A CA 1
ATOM 680 C C . SER A 1 96 ? -3.328 10.027 12.225 1.00 91.25 96 SER A C 1
ATOM 682 O O . SER A 1 96 ? -3.343 10.188 11.008 1.00 91.25 96 SER A O 1
ATOM 684 N N . THR A 1 97 ? -2.264 10.289 12.978 1.00 93.06 97 THR A N 1
ATOM 685 C CA . THR A 1 97 ? -0.967 10.683 12.424 1.00 93.06 97 THR A CA 1
ATOM 686 C C . THR A 1 97 ? 0.092 9.749 12.974 1.00 93.06 97 THR A C 1
ATOM 688 O O . THR A 1 97 ? 0.213 9.584 14.190 1.00 93.06 97 THR A O 1
ATOM 691 N N . SER A 1 98 ? 0.877 9.174 12.074 1.00 90.00 98 SER A N 1
ATOM 692 C CA . SER A 1 98 ? 1.977 8.278 12.392 1.00 90.00 98 SER A CA 1
ATOM 693 C C . SER A 1 98 ? 3.246 8.749 11.699 1.00 90.00 98 SER A C 1
ATOM 695 O O . SER A 1 98 ? 3.195 9.331 10.617 1.00 90.00 98 SER A O 1
ATOM 697 N N . GLY A 1 99 ? 4.383 8.552 12.356 1.00 89.19 99 GLY A N 1
ATOM 698 C CA . GLY A 1 99 ? 5.681 8.971 11.850 1.00 89.19 99 GLY A CA 1
ATOM 699 C C . GLY A 1 99 ? 6.709 7.870 12.038 1.00 89.19 99 GLY A C 1
ATOM 700 O O . GLY A 1 99 ? 6.736 7.218 13.086 1.00 89.19 99 GLY A O 1
ATOM 701 N N . CYS A 1 100 ? 7.559 7.675 11.040 1.00 88.19 100 CYS A N 1
ATOM 702 C CA . CYS A 1 100 ? 8.665 6.731 11.098 1.00 88.19 100 CYS A CA 1
ATOM 703 C C . CYS A 1 100 ? 9.871 7.237 10.318 1.00 88.19 100 CYS A C 1
ATOM 705 O O . CYS A 1 100 ? 9.731 8.066 9.430 1.00 88.19 100 CYS A O 1
ATOM 707 N N . THR A 1 101 ? 11.035 6.654 10.567 1.00 90.31 101 THR A N 1
ATOM 708 C CA . THR A 1 101 ? 12.116 6.667 9.584 1.00 90.31 101 THR A CA 1
ATOM 709 C C . THR A 1 101 ? 11.895 5.482 8.646 1.00 90.31 101 THR A C 1
ATOM 711 O O . THR A 1 101 ? 11.861 4.333 9.101 1.00 90.31 101 THR A O 1
ATOM 714 N N . ALA A 1 102 ? 11.707 5.758 7.357 1.00 84.94 102 ALA A N 1
ATOM 715 C CA . ALA A 1 102 ? 11.555 4.738 6.328 1.00 84.94 102 ALA A CA 1
ATOM 716 C C . ALA A 1 102 ? 12.892 4.519 5.613 1.00 84.94 102 ALA A C 1
ATOM 718 O O . ALA A 1 102 ? 13.588 5.470 5.257 1.00 84.94 102 ALA A O 1
ATOM 719 N N . THR A 1 103 ? 13.268 3.255 5.429 1.00 85.38 103 THR A N 1
ATOM 720 C CA . THR A 1 103 ? 14.394 2.849 4.582 1.00 85.38 103 THR A CA 1
ATOM 721 C C . THR A 1 103 ? 13.850 2.113 3.375 1.00 85.38 103 THR A C 1
ATOM 723 O O . THR A 1 103 ? 13.266 1.042 3.521 1.00 85.38 103 THR A O 1
ATOM 726 N N . GLU A 1 104 ? 14.071 2.663 2.189 1.00 80.56 104 GLU A N 1
ATOM 727 C CA . GLU A 1 104 ? 13.562 2.124 0.934 1.00 80.56 104 GLU A CA 1
ATOM 728 C C . GLU A 1 104 ? 14.714 1.827 -0.010 1.00 80.56 104 GLU A C 1
ATOM 730 O O . GLU A 1 104 ? 15.451 2.717 -0.426 1.00 80.56 104 GLU A O 1
ATOM 735 N N . THR A 1 105 ? 14.884 0.555 -0.347 1.00 80.62 105 THR A N 1
ATOM 736 C CA . THR A 1 105 ? 15.840 0.115 -1.358 1.00 80.62 105 THR A CA 1
ATOM 737 C C . THR A 1 105 ? 15.083 -0.269 -2.604 1.00 80.62 105 THR A C 1
ATOM 739 O O . THR A 1 105 ? 14.222 -1.145 -2.562 1.00 80.62 105 THR A O 1
ATOM 742 N N . THR A 1 106 ? 15.424 0.356 -3.723 1.00 80.44 106 THR A N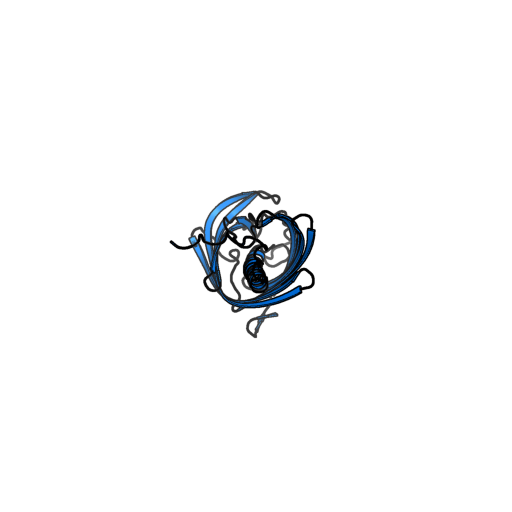 1
ATOM 743 C CA . THR A 1 106 ? 14.866 -0.017 -5.016 1.00 80.44 106 THR A CA 1
ATOM 744 C C . THR A 1 106 ? 15.963 -0.452 -5.959 1.00 80.44 106 THR A C 1
ATOM 746 O O . THR A 1 106 ? 17.001 0.191 -6.087 1.00 80.44 106 THR A O 1
ATOM 749 N N . THR A 1 107 ? 15.721 -1.583 -6.606 1.00 80.00 107 THR A N 1
ATOM 750 C CA . THR A 1 107 ? 16.570 -2.153 -7.642 1.00 80.00 107 THR A CA 1
ATOM 751 C C . THR A 1 107 ? 15.803 -2.147 -8.946 1.00 80.00 107 THR A C 1
ATOM 753 O O . THR A 1 107 ? 14.681 -2.641 -8.995 1.00 80.00 107 THR A O 1
ATOM 756 N N . ILE A 1 108 ? 16.410 -1.624 -10.002 1.00 79.62 108 ILE A N 1
ATOM 757 C CA . ILE A 1 108 ? 15.849 -1.595 -11.348 1.00 79.62 108 ILE A CA 1
ATOM 758 C C . ILE A 1 108 ? 16.811 -2.327 -12.275 1.00 79.62 108 ILE A C 1
ATOM 760 O O . ILE A 1 108 ? 17.998 -2.008 -12.316 1.00 79.62 108 ILE A O 1
ATOM 764 N N . ASP A 1 109 ? 16.300 -3.286 -13.040 1.00 78.69 109 ASP A N 1
ATOM 765 C CA . ASP A 1 109 ? 16.976 -3.834 -14.212 1.00 78.69 109 ASP A CA 1
ATOM 766 C C . ASP A 1 109 ? 16.261 -3.350 -15.470 1.00 78.69 109 ASP A C 1
ATOM 768 O O . ASP A 1 109 ? 15.067 -3.598 -15.667 1.00 78.69 109 ASP A O 1
ATOM 772 N N . PHE A 1 110 ? 17.003 -2.641 -16.313 1.00 74.75 110 PHE A N 1
ATOM 773 C CA . PHE A 1 110 ? 16.519 -2.140 -17.585 1.00 74.75 110 PHE A CA 1
ATOM 774 C C . PHE A 1 110 ? 17.631 -2.197 -18.633 1.00 74.75 110 PHE A C 1
ATOM 776 O O . PHE A 1 110 ? 18.686 -1.579 -18.476 1.00 74.75 110 PHE A O 1
ATOM 783 N N . PHE A 1 111 ? 17.395 -2.912 -19.739 1.00 69.06 111 PHE A N 1
ATOM 784 C CA . PHE A 1 111 ? 18.389 -3.117 -20.808 1.00 69.06 111 PHE A CA 1
ATOM 785 C C . PHE A 1 111 ? 19.729 -3.706 -20.319 1.00 69.06 111 PHE A C 1
ATOM 787 O O . PHE A 1 111 ? 20.795 -3.366 -20.841 1.00 69.06 111 PHE A O 1
ATOM 794 N N . GLY A 1 112 ? 19.697 -4.585 -19.313 1.00 69.25 112 GLY A N 1
ATOM 795 C CA . GLY A 1 112 ? 20.902 -5.185 -18.735 1.00 69.25 112 GLY A CA 1
ATOM 796 C C . GLY A 1 112 ? 21.754 -4.205 -17.924 1.00 69.25 112 GLY A C 1
ATOM 797 O O . GLY A 1 112 ? 22.889 -4.526 -17.569 1.00 69.25 112 GLY A O 1
ATOM 798 N N . MET A 1 113 ? 21.230 -3.008 -17.643 1.00 71.75 113 MET A N 1
ATOM 799 C CA . MET A 1 113 ? 21.750 -2.120 -16.612 1.00 71.75 113 MET A CA 1
ATOM 800 C C . MET A 1 113 ? 20.974 -2.391 -15.331 1.00 71.75 113 MET A C 1
ATOM 802 O O . MET A 1 113 ? 19.755 -2.251 -15.310 1.00 71.75 113 MET A O 1
ATOM 806 N N . ASN A 1 114 ? 21.699 -2.743 -14.275 1.00 82.44 114 ASN A N 1
ATOM 807 C CA . ASN A 1 114 ? 21.148 -2.903 -12.942 1.00 82.44 114 ASN A CA 1
ATOM 808 C C . ASN A 1 114 ? 21.574 -1.707 -12.082 1.00 82.44 114 ASN A C 1
ATOM 810 O O . ASN A 1 114 ? 22.772 -1.446 -11.939 1.00 82.44 114 ASN A O 1
ATOM 814 N N . GLU A 1 115 ? 20.602 -0.971 -11.557 1.00 79.56 115 GLU A N 1
ATOM 815 C CA . GLU A 1 115 ? 20.808 0.152 -10.642 1.00 79.56 115 GLU A CA 1
ATOM 816 C C . GLU A 1 115 ? 20.094 -0.155 -9.331 1.00 79.56 115 GLU A C 1
ATOM 818 O O . GLU A 1 115 ? 18.957 -0.627 -9.333 1.00 79.56 115 GLU A O 1
ATOM 823 N N . THR A 1 116 ? 20.776 0.096 -8.219 1.00 83.44 116 THR A N 1
ATOM 824 C CA . THR A 1 116 ? 20.219 -0.057 -6.879 1.00 83.44 116 THR A CA 1
ATOM 825 C C . THR A 1 116 ? 20.503 1.215 -6.114 1.00 83.44 116 THR A C 1
ATOM 827 O O . THR A 1 116 ? 21.667 1.597 -5.976 1.00 83.44 116 THR A O 1
ATOM 830 N N . ASP A 1 117 ? 19.453 1.819 -5.580 1.00 78.75 117 ASP A N 1
ATOM 831 C CA . ASP A 1 117 ? 19.552 2.975 -4.703 1.00 78.75 117 ASP A CA 1
ATOM 832 C C . ASP A 1 117 ? 18.776 2.713 -3.415 1.00 78.75 117 ASP A C 1
ATOM 834 O O . ASP A 1 117 ? 17.735 2.049 -3.407 1.00 78.75 117 ASP A O 1
ATOM 838 N N . THR A 1 118 ? 19.304 3.253 -2.322 1.00 81.81 118 THR A N 1
ATOM 839 C CA . THR A 1 118 ? 18.686 3.195 -1.000 1.00 81.81 118 THR A CA 1
ATOM 840 C C . THR A 1 118 ? 18.446 4.612 -0.506 1.00 81.81 118 THR A C 1
ATOM 842 O O . THR A 1 118 ? 19.381 5.413 -0.423 1.00 81.81 118 THR A O 1
ATOM 845 N N . TYR A 1 119 ? 17.202 4.892 -0.141 1.00 77.56 119 TYR A N 1
ATOM 846 C CA . TYR A 1 119 ? 16.754 6.137 0.462 1.00 77.56 119 TYR A CA 1
ATOM 847 C C . TYR A 1 119 ? 16.419 5.893 1.927 1.00 77.56 119 TYR A C 1
ATOM 849 O O . TYR A 1 119 ? 15.834 4.870 2.278 1.00 77.56 119 TYR A O 1
ATOM 857 N N . VAL A 1 120 ? 16.826 6.823 2.786 1.00 85.25 120 VAL A N 1
ATOM 858 C CA . VAL A 1 120 ? 16.480 6.817 4.206 1.00 85.25 120 VAL A CA 1
ATOM 859 C C . VAL A 1 120 ? 16.024 8.217 4.554 1.00 85.25 120 VAL A C 1
ATOM 861 O O . VAL A 1 120 ? 16.828 9.146 4.464 1.00 85.25 120 VAL A O 1
ATOM 864 N N . ASP A 1 121 ? 14.762 8.357 4.934 1.00 84.12 121 ASP A N 1
ATOM 865 C CA . ASP A 1 121 ? 14.205 9.645 5.333 1.00 84.12 121 ASP A CA 1
ATOM 866 C C . ASP A 1 121 ? 13.088 9.477 6.363 1.00 84.12 121 ASP A C 1
ATOM 868 O O . ASP A 1 121 ? 12.560 8.378 6.579 1.00 84.12 121 ASP A O 1
ATOM 872 N N . ASP A 1 122 ? 12.740 10.580 7.012 1.00 87.12 122 ASP A N 1
ATOM 873 C CA . ASP A 1 122 ? 11.587 10.641 7.890 1.00 87.12 122 ASP A CA 1
ATOM 874 C C . ASP A 1 122 ? 10.304 10.753 7.053 1.00 87.12 122 ASP A C 1
ATOM 876 O O . ASP A 1 122 ? 10.175 11.563 6.132 1.00 87.12 122 ASP A O 1
ATOM 880 N N . MET A 1 123 ? 9.340 9.908 7.402 1.00 83.56 123 MET A N 1
ATOM 881 C CA . MET A 1 123 ? 8.019 9.818 6.803 1.00 83.56 123 MET A CA 1
ATOM 882 C C . MET A 1 123 ? 6.970 10.158 7.856 1.00 83.56 123 MET A C 1
ATOM 884 O O . MET A 1 123 ? 7.004 9.626 8.967 1.00 83.56 123 MET A O 1
ATOM 888 N N . THR A 1 124 ? 6.000 10.992 7.498 1.00 87.31 124 THR A N 1
ATOM 889 C CA . THR A 1 124 ? 4.784 11.219 8.285 1.00 87.31 124 THR A CA 1
ATOM 890 C C . THR A 1 124 ? 3.565 10.905 7.433 1.00 87.31 124 THR A C 1
ATOM 892 O O . THR A 1 124 ? 3.404 11.462 6.351 1.00 87.31 124 THR A O 1
ATOM 895 N N . MET A 1 125 ? 2.679 10.048 7.933 1.00 86.44 125 MET A N 1
ATOM 896 C CA . MET A 1 125 ? 1.389 9.754 7.317 1.00 86.44 125 MET A CA 1
ATOM 897 C C . MET A 1 125 ? 0.261 10.266 8.207 1.00 86.44 125 MET A C 1
ATOM 899 O O . MET A 1 125 ? 0.256 10.037 9.415 1.00 86.44 125 MET A O 1
ATOM 903 N N . THR A 1 126 ? -0.706 10.952 7.608 1.00 90.94 126 THR A N 1
ATOM 904 C CA . THR A 1 126 ? -1.937 11.391 8.267 1.00 90.94 126 THR A CA 1
ATOM 905 C C . THR A 1 126 ? -3.145 10.828 7.536 1.00 90.94 126 THR A C 1
ATOM 907 O O . THR A 1 126 ? -3.291 11.028 6.335 1.00 90.94 126 THR A O 1
ATOM 910 N N . LEU A 1 127 ? -4.010 10.141 8.276 1.00 91.25 127 LEU A N 1
ATOM 911 C CA . LEU A 1 127 ? -5.287 9.591 7.833 1.00 91.25 127 LEU A CA 1
ATOM 912 C C . LEU A 1 127 ? -6.404 10.483 8.383 1.00 91.25 127 LEU A C 1
ATOM 914 O O . LEU A 1 127 ? -6.494 10.645 9.600 1.00 91.25 127 LEU A O 1
ATOM 918 N N . GLU A 1 128 ? -7.277 11.014 7.530 1.00 95.00 128 GLU A N 1
ATOM 919 C CA . GLU A 1 128 ? -8.453 11.789 7.941 1.00 95.00 128 GLU A CA 1
ATOM 920 C C . GLU A 1 128 ? -9.737 11.221 7.333 1.00 95.00 128 GLU A C 1
ATOM 922 O O . GLU A 1 128 ? -9.879 11.113 6.119 1.00 95.00 128 GLU A O 1
ATOM 927 N N . VAL A 1 129 ? -10.733 10.909 8.165 1.00 96.44 129 VAL A N 1
ATOM 928 C CA . VAL A 1 129 ? -12.065 10.520 7.679 1.00 96.44 129 VAL A CA 1
ATOM 929 C C . VAL A 1 129 ? -12.852 11.774 7.304 1.00 96.44 129 VAL A C 1
ATOM 931 O O . VAL A 1 129 ? -13.478 12.411 8.153 1.00 96.44 129 VAL A O 1
ATOM 934 N N . VAL A 1 130 ? -12.880 12.100 6.015 1.00 96.94 130 VAL A N 1
ATOM 935 C CA . VAL A 1 130 ? -13.536 13.310 5.491 1.00 96.94 130 VAL A CA 1
ATOM 936 C C . VAL A 1 130 ? -15.019 13.103 5.168 1.00 96.94 130 VAL A C 1
ATOM 938 O O . VAL A 1 130 ? -15.802 14.053 5.168 1.00 96.94 130 VAL A O 1
ATOM 941 N N . ALA A 1 131 ? -15.449 11.861 4.922 1.00 96.88 131 ALA A N 1
ATOM 942 C CA . ALA A 1 131 ? -16.861 11.529 4.725 1.00 96.88 131 ALA A CA 1
ATOM 943 C C . ALA A 1 131 ? -17.195 10.101 5.177 1.00 96.88 131 ALA A C 1
ATOM 945 O O . ALA A 1 131 ? -16.341 9.220 5.211 1.00 96.88 131 ALA A O 1
ATOM 946 N N . ALA A 1 132 ? -18.469 9.860 5.486 1.00 96.69 132 ALA A N 1
ATOM 947 C CA . ALA A 1 132 ? -18.994 8.550 5.866 1.00 96.69 132 ALA A CA 1
ATOM 948 C C . ALA A 1 132 ? -20.238 8.201 5.040 1.00 96.69 132 ALA A C 1
ATOM 950 O O . ALA A 1 132 ? -20.942 9.090 4.559 1.00 96.69 132 ALA A O 1
ATOM 951 N N . ASN A 1 133 ? -20.533 6.905 4.926 1.00 95.19 133 ASN A N 1
ATOM 952 C CA . ASN A 1 133 ? -21.637 6.360 4.126 1.00 95.19 133 ASN A CA 1
ATOM 953 C C . ASN A 1 133 ? -21.583 6.739 2.638 1.00 95.19 133 ASN A C 1
ATOM 955 O O . ASN A 1 133 ? -22.615 6.908 1.984 1.00 95.19 133 ASN A O 1
ATOM 959 N N . VAL A 1 134 ? -20.375 6.873 2.094 1.00 96.94 134 VAL A N 1
ATOM 960 C CA . VAL A 1 134 ? -20.164 7.109 0.667 1.00 96.94 134 VAL A CA 1
ATOM 961 C C . VAL A 1 134 ? -20.435 5.812 -0.084 1.00 96.94 134 VAL A C 1
ATOM 963 O O . VAL A 1 134 ? -19.817 4.788 0.192 1.00 96.94 134 VAL A O 1
ATOM 966 N N . SER A 1 135 ? -21.375 5.847 -1.027 1.00 96.25 135 SER A N 1
ATOM 967 C CA . SER A 1 135 ? -21.703 4.686 -1.855 1.00 96.25 135 SER A CA 1
ATOM 968 C C . SER A 1 135 ? -20.668 4.528 -2.966 1.00 96.25 135 SER A C 1
ATOM 970 O O . SER A 1 135 ? -20.679 5.296 -3.927 1.00 96.25 135 SER A O 1
ATOM 972 N N . VAL A 1 136 ? -19.818 3.509 -2.868 1.00 93.25 136 VAL A N 1
ATOM 973 C CA . VAL A 1 136 ? -18.778 3.197 -3.860 1.00 93.25 136 VAL A CA 1
ATOM 974 C C . VAL A 1 136 ? -19.153 1.920 -4.598 1.00 93.25 136 VAL A C 1
ATOM 976 O O . VAL A 1 136 ? -19.476 0.916 -3.970 1.00 93.25 136 VAL A O 1
ATOM 979 N N . THR A 1 137 ? -19.133 1.957 -5.929 1.00 90.50 137 THR A N 1
ATOM 980 C CA . THR A 1 137 ? -19.398 0.786 -6.779 1.00 90.50 137 THR A CA 1
ATOM 981 C C . THR A 1 137 ? -18.127 0.395 -7.509 1.00 90.50 137 THR A C 1
ATOM 983 O O . THR A 1 137 ? -17.517 1.244 -8.147 1.00 90.50 137 THR A O 1
ATOM 986 N N . THR A 1 138 ? -17.765 -0.881 -7.420 1.00 85.38 138 THR A N 1
ATOM 987 C CA . THR A 1 138 ? -16.651 -1.510 -8.135 1.00 85.38 138 THR A CA 1
ATOM 988 C C . THR A 1 138 ? -17.137 -2.810 -8.785 1.00 85.38 138 THR A C 1
ATOM 990 O O . THR A 1 138 ? -18.290 -3.213 -8.601 1.00 85.38 138 THR A O 1
ATOM 993 N N . GLU A 1 139 ? -16.271 -3.519 -9.512 1.00 78.00 139 GLU A N 1
ATOM 9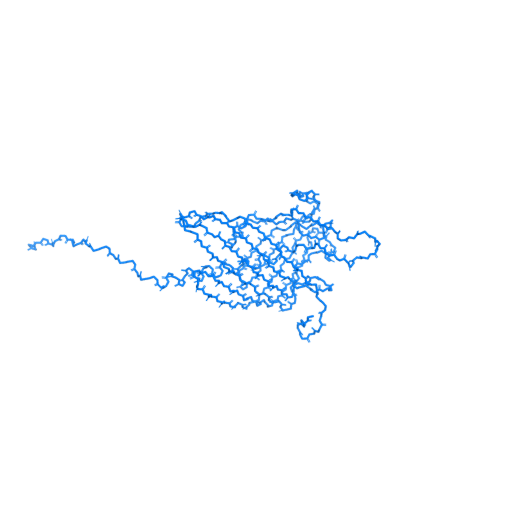94 C CA . GLU A 1 139 ? -16.600 -4.858 -10.034 1.00 78.00 139 GLU A CA 1
ATOM 995 C C . GLU A 1 139 ? -16.965 -5.860 -8.917 1.00 78.00 139 GLU A C 1
ATOM 997 O O . GLU A 1 139 ? -17.799 -6.742 -9.125 1.00 78.00 139 GLU A O 1
ATOM 1002 N N . ALA A 1 140 ? -16.408 -5.695 -7.710 1.00 79.75 140 ALA A N 1
ATOM 1003 C CA . ALA A 1 140 ? -16.721 -6.533 -6.550 1.00 79.75 140 ALA A CA 1
ATOM 1004 C C . ALA A 1 140 ? -18.106 -6.260 -5.930 1.00 79.75 140 ALA A C 1
ATOM 1006 O O . ALA A 1 140 ? -18.555 -7.028 -5.071 1.00 79.75 140 ALA A O 1
ATOM 1007 N N . GLY A 1 141 ? -18.774 -5.171 -6.323 1.00 83.69 141 GLY A N 1
ATOM 1008 C CA . GLY A 1 141 ? -20.101 -4.787 -5.851 1.00 83.69 141 GLY A CA 1
ATOM 1009 C C . GLY A 1 141 ? -20.189 -3.338 -5.373 1.00 83.69 141 GLY A C 1
ATOM 1010 O O . GLY A 1 141 ? -19.306 -2.519 -5.609 1.00 83.69 141 GLY A O 1
ATOM 1011 N N . THR A 1 142 ? -21.289 -3.021 -4.689 1.00 92.75 142 THR A N 1
ATOM 1012 C CA . THR A 1 142 ? -21.525 -1.698 -4.097 1.00 92.75 142 THR A CA 1
ATOM 1013 C C . THR A 1 142 ? -21.365 -1.753 -2.581 1.00 92.75 142 THR A C 1
ATOM 1015 O O . THR A 1 142 ? -21.932 -2.625 -1.910 1.00 92.75 142 THR A O 1
ATOM 1018 N N . PHE A 1 143 ? -20.616 -0.797 -2.041 1.00 92.12 143 PHE A N 1
ATOM 1019 C CA . PHE A 1 143 ? -20.229 -0.715 -0.639 1.00 92.12 143 PHE A CA 1
ATOM 1020 C C . PHE A 1 143 ? -20.596 0.648 -0.053 1.00 92.12 143 PHE A C 1
ATOM 1022 O O . PHE A 1 143 ? -20.516 1.669 -0.730 1.00 92.12 143 PHE A O 1
ATOM 1029 N N . SER A 1 144 ? -20.979 0.650 1.224 1.00 94.75 144 SER A N 1
ATOM 1030 C CA . SER A 1 144 ? -20.992 1.867 2.037 1.00 94.75 144 SER A CA 1
ATOM 1031 C C . SER A 1 144 ? -19.595 2.045 2.625 1.00 94.75 144 SER A C 1
ATOM 1033 O O . SER A 1 144 ? -19.079 1.115 3.259 1.00 94.75 144 SER A O 1
ATOM 1035 N N . CYS A 1 145 ? -18.982 3.197 2.376 1.00 95.69 145 CYS A N 1
ATOM 1036 C CA . CYS A 1 145 ? -17.587 3.467 2.696 1.00 95.69 145 CYS A CA 1
ATOM 1037 C C . CYS A 1 145 ? -17.407 4.735 3.532 1.00 95.69 145 CYS A C 1
ATOM 1039 O O . CYS A 1 145 ? -18.203 5.676 3.477 1.00 95.69 145 CYS A O 1
ATOM 1041 N N . TYR A 1 146 ? -16.298 4.767 4.256 1.00 95.56 146 TYR A N 1
ATOM 1042 C CA . TYR A 1 146 ? -15.664 5.983 4.734 1.00 95.56 146 TYR A CA 1
ATOM 1043 C C . TYR A 1 146 ? -14.703 6.482 3.661 1.00 95.56 146 TYR A C 1
ATOM 1045 O O . TYR A 1 146 ? -13.898 5.703 3.154 1.00 95.56 146 TYR A O 1
ATOM 1053 N N . LYS A 1 147 ? -14.793 7.764 3.313 1.00 95.56 147 LYS A N 1
ATOM 1054 C CA . LYS A 1 147 ? -13.772 8.434 2.510 1.00 95.56 147 LYS A CA 1
ATOM 1055 C C . LYS A 1 147 ? -12.684 8.913 3.465 1.00 95.56 147 LYS A C 1
ATOM 1057 O O . LYS A 1 147 ? -12.987 9.655 4.400 1.00 95.56 147 LYS A O 1
ATOM 1062 N N . VAL A 1 148 ? -11.467 8.449 3.236 1.00 92.94 148 VAL A N 1
ATOM 1063 C CA . VAL A 1 148 ? -10.279 8.700 4.042 1.00 92.94 148 VAL A CA 1
ATOM 1064 C C . VAL A 1 148 ? -9.275 9.439 3.174 1.00 92.94 148 VAL A C 1
ATOM 1066 O O . VAL A 1 148 ? -8.769 8.868 2.214 1.00 92.94 148 VAL A O 1
ATOM 1069 N N . GLU A 1 149 ? -9.003 10.693 3.495 1.00 92.44 149 GLU A N 1
ATOM 1070 C CA . GLU A 1 149 ? -7.914 11.439 2.880 1.00 92.44 149 GLU A CA 1
ATOM 1071 C C . GLU A 1 149 ? -6.607 11.023 3.563 1.00 92.44 149 GLU A C 1
ATOM 1073 O O . GLU A 1 149 ? -6.508 11.025 4.792 1.00 92.44 149 GLU A O 1
ATOM 1078 N N . VAL A 1 150 ? -5.622 10.606 2.775 1.00 87.56 150 VAL A N 1
ATOM 1079 C CA . VAL A 1 150 ? -4.312 10.173 3.260 1.00 87.56 150 VAL A CA 1
ATOM 1080 C C . VAL A 1 150 ? -3.273 11.146 2.754 1.00 87.56 150 VAL A C 1
ATOM 1082 O O . VAL A 1 150 ? -3.040 11.235 1.551 1.00 87.56 150 VAL A O 1
ATOM 1085 N N . THR A 1 151 ? -2.641 11.853 3.681 1.00 87.06 151 THR A N 1
ATOM 1086 C CA . THR A 1 151 ? -1.530 12.755 3.391 1.00 87.06 151 THR A CA 1
ATOM 1087 C C . THR A 1 151 ? -0.228 12.116 3.840 1.00 87.06 151 THR A C 1
ATOM 1089 O O . THR A 1 151 ? -0.099 11.732 5.001 1.00 87.06 151 THR A O 1
ATOM 1092 N N . THR A 1 152 ? 0.735 12.015 2.930 1.00 82.38 152 THR A N 1
ATOM 1093 C CA . THR A 1 152 ? 2.076 11.490 3.202 1.00 82.38 152 THR A CA 1
ATOM 1094 C C . THR A 1 152 ? 3.095 12.586 2.944 1.00 82.38 152 THR A C 1
ATOM 1096 O O . THR A 1 152 ? 3.103 13.157 1.858 1.00 82.38 152 THR A O 1
ATOM 1099 N N . ASP A 1 153 ? 3.937 12.860 3.933 1.00 81.62 153 ASP A N 1
ATOM 1100 C CA . ASP A 1 153 ? 5.133 13.695 3.828 1.00 81.62 153 ASP A CA 1
ATOM 1101 C C . ASP A 1 153 ? 6.355 12.781 3.941 1.00 81.62 153 ASP A C 1
ATOM 1103 O O . ASP A 1 153 ? 6.520 12.103 4.959 1.00 81.62 153 ASP A O 1
ATOM 1107 N N . PHE A 1 154 ? 7.170 12.721 2.892 1.00 77.75 154 PHE A N 1
ATOM 1108 C CA . PHE A 1 154 ? 8.416 11.961 2.873 1.00 77.75 154 PHE A CA 1
ATOM 1109 C C . PHE A 1 154 ? 9.564 12.892 2.497 1.00 77.75 154 PHE A C 1
ATOM 1111 O O . PHE A 1 154 ? 9.648 13.345 1.357 1.00 77.75 154 PHE A O 1
ATOM 1118 N N . GLY A 1 155 ? 10.416 13.245 3.462 1.00 73.50 155 GLY A N 1
ATOM 1119 C CA . GLY A 1 155 ? 11.533 14.166 3.214 1.00 73.50 155 GLY A CA 1
ATOM 1120 C C . GLY A 1 155 ? 11.123 15.573 2.740 1.00 73.50 155 GLY A C 1
ATOM 1121 O O . GLY A 1 155 ? 11.940 16.286 2.151 1.00 73.50 155 GLY A O 1
ATOM 1122 N N . GLY A 1 156 ? 9.876 16.000 2.980 1.00 75.06 156 GLY A N 1
ATOM 1123 C CA . GLY A 1 156 ? 9.314 17.271 2.511 1.00 75.06 156 GLY A CA 1
ATOM 1124 C C . GLY A 1 156 ? 8.501 17.176 1.216 1.00 75.06 156 GLY A C 1
ATOM 1125 O O . GLY A 1 156 ? 7.888 18.174 0.820 1.00 75.06 156 GLY A O 1
ATOM 1126 N N . ASP A 1 157 ? 8.464 16.009 0.568 1.00 72.38 157 ASP A N 1
ATOM 1127 C CA . ASP A 1 157 ? 7.590 15.743 -0.572 1.00 72.38 157 ASP A CA 1
ATOM 1128 C C . ASP A 1 157 ? 6.208 15.301 -0.071 1.00 72.38 157 ASP A C 1
ATOM 1130 O O . ASP A 1 157 ? 6.035 14.209 0.474 1.00 72.38 157 ASP A O 1
ATOM 1134 N N . ILE A 1 158 ? 5.212 16.175 -0.251 1.00 79.38 158 ILE A N 1
ATOM 1135 C CA . ILE A 1 158 ? 3.845 15.966 0.240 1.00 79.38 158 ILE A CA 1
ATOM 1136 C C . ILE A 1 158 ? 2.950 15.443 -0.884 1.00 79.38 158 ILE A C 1
ATOM 1138 O O . ILE A 1 158 ? 2.840 16.056 -1.949 1.00 79.38 158 ILE A O 1
ATOM 1142 N N . SER A 1 159 ? 2.245 14.349 -0.608 1.00 76.06 159 SER A N 1
ATOM 1143 C CA . SER A 1 159 ? 1.207 13.773 -1.466 1.00 76.06 159 SER A CA 1
ATOM 1144 C C . SER A 1 159 ? -0.094 13.578 -0.693 1.00 76.06 159 SER A C 1
ATOM 1146 O O . SER A 1 159 ? -0.071 13.294 0.505 1.00 76.06 159 SER A O 1
ATOM 1148 N N . THR A 1 160 ? -1.227 13.717 -1.383 1.00 82.25 160 THR A N 1
ATOM 1149 C CA . THR A 1 160 ? -2.561 13.503 -0.810 1.00 82.25 160 THR A CA 1
ATOM 1150 C C . THR A 1 160 ? -3.383 12.615 -1.736 1.00 82.25 160 THR A C 1
ATOM 1152 O O . THR A 1 160 ? -3.470 12.883 -2.934 1.00 82.25 160 THR A O 1
ATOM 1155 N N . VAL A 1 161 ? -3.981 11.558 -1.185 1.00 81.81 161 VAL A N 1
ATOM 1156 C CA . VAL A 1 161 ? -4.764 10.562 -1.931 1.00 81.81 161 VAL A CA 1
ATOM 1157 C C . VAL A 1 161 ? -6.035 10.215 -1.162 1.00 81.81 161 VAL A C 1
ATOM 1159 O O . VAL A 1 161 ? -6.007 10.044 0.055 1.00 81.81 161 VAL A O 1
ATOM 1162 N N . ASP A 1 162 ? -7.148 10.064 -1.873 1.00 89.06 162 ASP A N 1
ATOM 1163 C CA . ASP A 1 162 ? -8.419 9.641 -1.299 1.00 89.06 162 ASP A CA 1
ATOM 1164 C C . ASP A 1 162 ? -8.567 8.119 -1.343 1.00 89.06 162 ASP A C 1
ATOM 1166 O O . ASP A 1 162 ? -8.492 7.485 -2.395 1.00 89.06 162 ASP A O 1
ATOM 1170 N N . TYR A 1 163 ? -8.877 7.520 -0.202 1.00 87.94 163 TYR A N 1
ATOM 1171 C CA . TYR A 1 163 ? -9.171 6.101 -0.066 1.00 87.94 163 TYR A CA 1
ATOM 1172 C C . TYR A 1 163 ? -10.597 5.878 0.421 1.00 87.94 163 TYR A C 1
ATOM 1174 O O . TYR A 1 163 ? -11.152 6.652 1.194 1.00 87.94 163 TYR A O 1
ATOM 1182 N N . TYR A 1 164 ? -11.201 4.768 0.011 1.00 90.88 164 TYR A N 1
ATOM 1183 C CA . TYR A 1 164 ? -12.568 4.420 0.382 1.00 90.88 164 TYR A CA 1
ATOM 1184 C C . TYR A 1 164 ? -12.585 3.142 1.209 1.00 90.88 164 TYR A C 1
ATOM 1186 O O . TYR A 1 164 ? -12.570 2.043 0.660 1.00 90.88 164 TYR A O 1
ATOM 1194 N N . TYR A 1 165 ? -12.617 3.269 2.532 1.00 90.75 165 TYR A N 1
ATOM 1195 C CA . TYR A 1 165 ? -12.625 2.144 3.466 1.00 90.75 165 TYR A CA 1
ATOM 1196 C C . TYR A 1 165 ? -14.037 1.586 3.655 1.00 90.75 165 TYR A C 1
ATOM 1198 O O . TYR A 1 165 ? -14.956 2.333 3.986 1.00 90.75 165 TYR A O 1
ATOM 1206 N N . SER A 1 166 ? -14.235 0.277 3.482 1.00 89.88 166 SER A N 1
ATOM 1207 C CA . SER A 1 166 ? -15.497 -0.390 3.820 1.00 89.88 166 SER A CA 1
ATOM 1208 C C . SER A 1 166 ? -15.313 -1.330 5.002 1.00 89.88 166 SER A C 1
ATOM 1210 O O . SER A 1 166 ? -14.606 -2.329 4.892 1.00 89.88 166 SER A O 1
ATOM 1212 N N . GLU A 1 167 ? -16.043 -1.092 6.093 1.00 88.81 167 GLU A N 1
ATOM 1213 C CA . GLU A 1 167 ? -16.089 -2.009 7.243 1.00 88.81 167 GLU A CA 1
ATOM 1214 C C . GLU A 1 167 ? -16.575 -3.409 6.854 1.00 88.81 167 GLU A C 1
ATOM 1216 O O . GLU A 1 167 ? -16.120 -4.404 7.409 1.00 88.81 167 GLU A O 1
ATOM 1221 N N . LYS A 1 168 ? -17.473 -3.503 5.861 1.00 85.69 168 LYS A N 1
ATOM 1222 C CA . LYS A 1 168 ? -17.973 -4.788 5.354 1.00 85.69 168 LYS A CA 1
ATOM 1223 C C . LYS A 1 168 ? -16.848 -5.631 4.756 1.00 85.69 168 LYS A C 1
ATOM 1225 O O . LYS A 1 168 ? -16.866 -6.845 4.906 1.00 85.69 168 LYS A O 1
ATOM 1230 N N . VAL A 1 169 ? -15.919 -4.994 4.045 1.00 84.00 169 VAL A N 1
ATOM 1231 C CA . VAL A 1 169 ? -14.747 -5.661 3.458 1.00 84.00 169 VAL A CA 1
ATOM 1232 C C . VAL A 1 169 ? -13.618 -5.770 4.489 1.00 84.00 169 VAL A C 1
ATOM 1234 O O . VAL A 1 169 ? -12.808 -6.689 4.408 1.00 84.00 169 VAL A O 1
ATOM 1237 N N . GLY A 1 170 ? -13.589 -4.870 5.474 1.00 83.00 170 GLY A N 1
ATOM 1238 C CA . GLY A 1 170 ? -12.484 -4.709 6.415 1.00 83.00 170 GLY A CA 1
ATOM 1239 C C . GLY A 1 170 ? -11.250 -4.103 5.750 1.00 83.00 170 GLY A C 1
ATOM 1240 O O . GLY A 1 170 ? -10.133 -4.418 6.142 1.00 83.00 170 GLY A O 1
ATOM 1241 N N . ASN A 1 171 ? -11.434 -3.334 4.669 1.00 82.62 171 ASN A N 1
ATOM 1242 C CA . ASN A 1 171 ? -10.336 -2.725 3.921 1.00 82.62 171 ASN A CA 1
ATOM 1243 C C . ASN A 1 171 ? -10.818 -1.627 2.957 1.00 82.62 171 ASN A C 1
ATOM 1245 O O . ASN A 1 171 ? -12.021 -1.438 2.741 1.00 82.62 171 ASN A O 1
ATOM 1249 N N . PHE A 1 172 ? -9.865 -0.932 2.340 1.00 83.62 172 PHE A N 1
ATOM 1250 C CA . PHE A 1 172 ? -10.084 -0.010 1.237 1.00 83.62 172 PHE A CA 1
ATOM 1251 C C . PHE A 1 172 ? -10.574 -0.749 -0.016 1.00 83.62 172 PHE A C 1
ATOM 1253 O O . PHE A 1 172 ? -10.007 -1.761 -0.422 1.00 83.62 172 PHE A O 1
ATOM 1260 N N . VAL A 1 173 ? -11.655 -0.250 -0.617 1.00 82.62 173 VAL A N 1
ATOM 1261 C CA . VAL A 1 173 ? -12.281 -0.819 -1.822 1.00 82.62 173 VAL A CA 1
ATOM 1262 C C . VAL A 1 173 ? -12.003 0.010 -3.072 1.00 82.62 173 VAL A C 1
ATOM 1264 O O . VAL A 1 173 ? -12.190 -0.476 -4.185 1.00 82.62 173 VAL A O 1
ATOM 1267 N N . LYS A 1 174 ? -11.582 1.263 -2.892 1.00 84.81 174 LYS A N 1
ATOM 1268 C CA . LYS A 1 174 ? -11.233 2.184 -3.966 1.00 84.81 174 LYS A CA 1
ATOM 1269 C C . LYS A 1 174 ? -10.188 3.189 -3.490 1.00 84.81 174 LYS A C 1
ATOM 1271 O O . LYS A 1 174 ? -10.158 3.523 -2.306 1.00 84.81 174 LYS A O 1
ATOM 1276 N N . MET A 1 175 ? -9.383 3.672 -4.424 1.00 82.25 175 MET A N 1
ATOM 1277 C CA . MET A 1 175 ? -8.466 4.794 -4.277 1.00 82.25 175 MET A CA 1
ATOM 1278 C C . MET A 1 175 ? -8.696 5.773 -5.432 1.00 82.25 175 MET A C 1
ATOM 1280 O O . MET A 1 175 ? -8.823 5.340 -6.579 1.00 82.25 175 MET A O 1
ATOM 1284 N N . GLU A 1 176 ? -8.758 7.066 -5.136 1.00 78.38 176 GLU A N 1
ATOM 1285 C CA . GLU A 1 176 ? -8.891 8.164 -6.095 1.00 78.38 176 GLU A CA 1
ATOM 1286 C C . GLU A 1 176 ? -7.845 9.244 -5.789 1.00 78.38 176 GLU A C 1
ATOM 1288 O O . GLU A 1 176 ? -7.541 9.522 -4.633 1.00 78.38 176 GLU A O 1
ATOM 1293 N N . GLY A 1 177 ? -7.295 9.872 -6.822 1.00 64.38 177 GLY A N 1
ATOM 1294 C CA . GLY A 1 177 ? -6.358 10.979 -6.665 1.00 64.38 177 GLY A CA 1
ATOM 1295 C C . GLY A 1 177 ? -6.037 11.610 -8.013 1.00 64.38 177 GLY A C 1
ATOM 1296 O O . GLY A 1 177 ? -5.621 10.914 -8.938 1.00 64.38 177 GLY A O 1
ATOM 1297 N N . ASP A 1 178 ? -6.252 12.922 -8.120 1.00 46.75 178 ASP A N 1
ATOM 1298 C CA . ASP A 1 178 ? -5.724 13.741 -9.211 1.00 46.75 178 ASP A CA 1
ATOM 1299 C C . ASP A 1 178 ? -4.338 14.221 -8.778 1.00 46.75 178 ASP A C 1
ATOM 1301 O O . ASP A 1 178 ? -4.209 14.905 -7.766 1.00 46.75 178 ASP A O 1
ATOM 1305 N N . ASN A 1 179 ? -3.313 13.881 -9.557 1.00 42.28 179 ASN A N 1
ATOM 1306 C CA . ASN A 1 179 ? -1.900 13.972 -9.179 1.00 42.28 179 ASN A CA 1
ATOM 1307 C C . ASN A 1 179 ? -1.475 12.895 -8.181 1.00 42.28 179 ASN A C 1
ATOM 1309 O O . ASN A 1 179 ? -0.996 13.190 -7.089 1.00 42.28 179 ASN A O 1
ATOM 1313 N N . ASP A 1 180 ? -1.484 11.651 -8.639 1.00 38.47 180 ASP A N 1
ATOM 1314 C CA . ASP A 1 180 ? -0.248 10.911 -8.467 1.00 38.47 180 ASP A CA 1
ATOM 1315 C C . ASP A 1 180 ? 0.692 11.314 -9.624 1.00 38.47 180 ASP A C 1
ATOM 1317 O O . ASP A 1 180 ? 0.591 10.742 -10.717 1.00 38.47 180 ASP A O 1
ATOM 1321 N N . PRO A 1 181 ? 1.568 12.336 -9.467 1.00 30.31 181 PRO A N 1
ATOM 1322 C CA . PRO A 1 181 ? 2.546 12.681 -10.499 1.00 30.31 181 PRO A CA 1
ATOM 1323 C C . PRO A 1 181 ? 3.519 11.524 -10.764 1.00 30.31 181 PRO A C 1
ATOM 1325 O O . PRO A 1 181 ? 4.355 11.635 -11.662 1.00 30.31 181 PRO A O 1
ATOM 1328 N N . ILE A 1 182 ? 3.407 10.438 -9.987 1.00 35.00 182 ILE A N 1
ATOM 1329 C CA . ILE A 1 182 ? 4.419 9.427 -9.803 1.00 35.00 182 ILE A CA 1
ATOM 1330 C C . ILE A 1 182 ? 4.142 8.130 -10.551 1.00 35.00 182 ILE A C 1
ATOM 1332 O O . ILE A 1 182 ? 5.046 7.620 -11.214 1.00 35.00 182 ILE A O 1
ATOM 1336 N N . LEU A 1 183 ? 2.904 7.640 -10.555 1.00 34.62 183 LEU A N 1
ATOM 1337 C CA . LEU A 1 183 ? 2.547 6.477 -11.374 1.00 34.62 183 LEU A CA 1
ATOM 1338 C C . LEU A 1 183 ? 1.681 6.805 -12.585 1.00 34.62 183 LEU A C 1
ATOM 1340 O O . LEU A 1 183 ? 1.529 5.962 -13.469 1.00 34.62 183 LEU A O 1
ATOM 1344 N N . GLY A 1 184 ? 1.003 7.955 -12.588 1.00 38.34 184 GLY A N 1
ATOM 1345 C CA . GLY A 1 184 ? -0.136 8.152 -13.485 1.00 38.34 184 GLY A CA 1
ATOM 1346 C C . GLY A 1 184 ? -1.238 7.089 -13.316 1.00 38.34 184 GLY A C 1
ATOM 1347 O O . GLY A 1 184 ? -2.065 6.933 -14.215 1.00 38.34 184 GLY A O 1
ATOM 1348 N N . LEU A 1 185 ? -1.264 6.342 -12.198 1.00 46.47 185 LEU A N 1
ATOM 1349 C CA . LEU A 1 185 ? -2.352 5.413 -11.901 1.00 46.47 185 LEU A CA 1
ATOM 1350 C C . LEU A 1 185 ? -3.597 6.238 -11.588 1.00 46.47 185 LEU A C 1
ATOM 1352 O O . LEU A 1 185 ? -3.670 6.921 -10.571 1.00 46.47 185 LEU A O 1
ATOM 1356 N N . ALA A 1 186 ? -4.595 6.145 -12.463 1.00 50.12 186 ALA A N 1
ATOM 1357 C CA . ALA A 1 186 ? -5.864 6.865 -12.374 1.00 50.12 186 ALA A CA 1
ATOM 1358 C C . ALA A 1 186 ? -6.807 6.336 -11.263 1.00 50.12 186 ALA A C 1
ATOM 1360 O O . ALA A 1 186 ? -8.029 6.397 -11.397 1.00 50.12 186 ALA A O 1
ATOM 1361 N N . GLY A 1 187 ? -6.248 5.797 -10.176 1.00 63.28 187 GLY A N 1
ATOM 1362 C CA . GLY A 1 187 ? -6.971 5.130 -9.097 1.00 63.28 187 GLY A CA 1
ATOM 1363 C C . GLY A 1 187 ? -6.921 3.601 -9.166 1.00 63.28 187 GLY A C 1
ATOM 1364 O O . GLY A 1 187 ? -6.497 2.996 -10.150 1.00 63.28 187 GLY A O 1
ATOM 1365 N N . LEU A 1 188 ? -7.349 2.970 -8.074 1.00 70.81 188 LEU A N 1
ATOM 1366 C CA . LEU A 1 188 ? -7.428 1.515 -7.912 1.00 70.81 188 LEU A CA 1
ATOM 1367 C C . LEU A 1 188 ? -8.834 1.142 -7.441 1.00 70.81 188 LEU A C 1
ATOM 1369 O O . LEU A 1 188 ? -9.415 1.851 -6.623 1.00 70.81 188 LEU A O 1
ATOM 1373 N N . GLU A 1 189 ? -9.375 0.020 -7.919 1.00 73.81 189 GLU A N 1
ATOM 1374 C CA . GLU A 1 189 ? -10.707 -0.467 -7.540 1.00 73.81 189 GLU A CA 1
ATOM 1375 C C . GLU A 1 189 ? -10.696 -1.962 -7.205 1.00 73.81 189 GLU A C 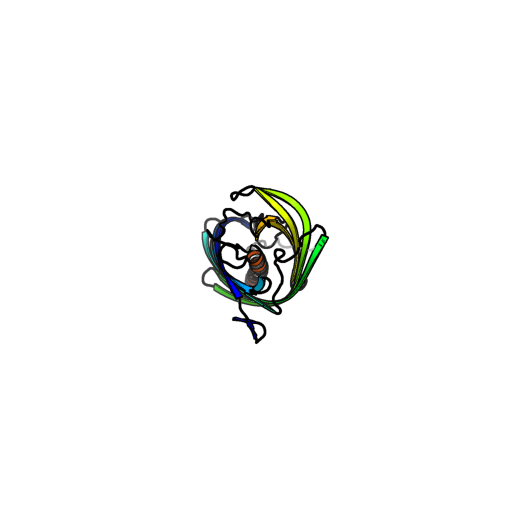1
ATOM 1377 O O . GLU A 1 189 ? -10.013 -2.773 -7.836 1.00 73.81 189 GLU A O 1
ATOM 1382 N N . LEU A 1 190 ? -11.499 -2.342 -6.211 1.00 71.25 190 LEU A N 1
ATOM 1383 C CA . LEU A 1 190 ? -11.642 -3.723 -5.772 1.00 71.25 190 LEU A CA 1
ATOM 1384 C C . LEU A 1 190 ? -12.409 -4.550 -6.810 1.00 71.25 190 LEU A C 1
ATOM 1386 O O . LEU A 1 190 ? -13.608 -4.347 -7.009 1.00 71.25 190 LEU A O 1
ATOM 1390 N N . LYS A 1 191 ? -11.743 -5.541 -7.411 1.00 71.56 191 LYS A N 1
ATOM 1391 C CA . LYS A 1 191 ? -12.370 -6.452 -8.385 1.00 71.56 191 LYS A CA 1
ATOM 1392 C C . LYS A 1 191 ? -13.094 -7.638 -7.765 1.00 71.56 191 LYS A C 1
ATOM 1394 O O . LYS A 1 191 ? -14.158 -8.040 -8.220 1.00 71.56 191 LYS A O 1
ATOM 1399 N N . SER A 1 192 ? -12.532 -8.206 -6.704 1.00 67.38 192 SER A N 1
ATOM 1400 C CA . SER A 1 192 ? -13.161 -9.294 -5.958 1.00 67.38 192 SER A CA 1
ATOM 1401 C C . SER A 1 192 ? -12.621 -9.353 -4.534 1.00 67.38 192 SER A C 1
ATOM 1403 O O . SER A 1 192 ? -11.513 -8.895 -4.262 1.00 67.38 192 SER A O 1
ATOM 1405 N N . TYR A 1 193 ? -13.407 -9.920 -3.623 1.00 65.31 193 TYR A N 1
ATOM 1406 C CA . TYR A 1 193 ? -12.974 -10.226 -2.266 1.00 65.31 193 TYR A CA 1
ATOM 1407 C C . TYR A 1 193 ? -13.667 -11.497 -1.776 1.00 65.31 193 TYR A C 1
ATOM 1409 O O . TYR A 1 193 ? -14.761 -11.847 -2.223 1.00 65.31 193 TYR A O 1
ATOM 1417 N N . SER A 1 194 ? -13.029 -12.190 -0.842 1.00 63.31 194 SER A N 1
ATOM 1418 C CA . SER A 1 194 ? -13.599 -13.341 -0.150 1.00 63.31 194 SER A CA 1
ATOM 1419 C C . SER A 1 194 ? -13.226 -13.258 1.318 1.00 63.31 194 SER A C 1
ATOM 1421 O O . SER A 1 194 ? -12.063 -13.010 1.627 1.00 63.31 194 SER A O 1
ATOM 1423 N N . HIS A 1 195 ? -14.179 -13.517 2.208 1.00 60.22 195 HIS A N 1
ATOM 1424 C CA . HIS A 1 195 ? -13.870 -13.749 3.613 1.00 60.22 195 HIS A CA 1
ATOM 1425 C C . HIS A 1 195 ? -13.639 -15.240 3.827 1.00 60.22 195 HIS A C 1
ATOM 1427 O O . HIS A 1 195 ? -14.482 -16.064 3.457 1.00 60.22 195 HIS A O 1
ATOM 1433 N N . GLY A 1 196 ? -12.513 -15.599 4.435 1.00 46.50 196 GLY A N 1
ATOM 1434 C CA . GLY A 1 196 ? -12.347 -16.941 4.964 1.00 46.50 196 GLY A CA 1
ATOM 1435 C C . GLY A 1 196 ? -13.369 -17.197 6.074 1.00 46.50 196 GLY A C 1
ATOM 1436 O O . GLY A 1 196 ? -13.326 -16.557 7.117 1.00 46.50 196 GLY A O 1
ATOM 1437 N N . GLY A 1 197 ? -14.271 -18.161 5.876 1.00 42.28 197 GLY A N 1
ATOM 1438 C CA . GLY A 1 197 ? -14.820 -18.921 6.999 1.00 42.28 197 GLY A CA 1
ATOM 1439 C C . GLY A 1 197 ? -16.286 -19.325 6.894 1.00 42.28 197 GLY A C 1
ATOM 1440 O O . GLY A 1 197 ? -17.189 -18.498 6.971 1.00 42.28 197 GLY A O 1
ATOM 1441 N N . SER A 1 198 ? -16.541 -20.635 6.883 1.00 32.06 198 SER A N 1
ATOM 1442 C CA . SER A 1 198 ? -17.776 -21.172 7.456 1.00 32.06 198 SER A CA 1
ATOM 1443 C C . SER A 1 198 ? -17.474 -21.736 8.845 1.00 32.06 198 SER A C 1
ATOM 1445 O O . SER A 1 198 ? -16.925 -22.831 8.955 1.00 32.06 198 SER A O 1
ATOM 1447 N N . GLY A 1 199 ? -17.867 -21.009 9.894 1.00 28.56 199 GLY A N 1
ATOM 1448 C CA . GLY A 1 199 ? -18.114 -21.598 11.214 1.00 28.56 199 GLY A CA 1
ATOM 1449 C C . GLY A 1 199 ? -17.489 -20.878 12.408 1.00 28.56 199 GLY A C 1
ATOM 1450 O O . GLY A 1 199 ? -16.397 -21.226 12.826 1.00 28.56 199 GLY A O 1
ATOM 1451 N N . GLY A 1 200 ? -18.273 -19.994 13.035 1.00 27.14 200 GLY A N 1
ATOM 1452 C CA . GLY A 1 200 ? -18.216 -19.746 14.480 1.00 27.14 200 GLY A CA 1
ATOM 1453 C C . GLY A 1 200 ? -17.218 -18.694 14.971 1.00 27.14 200 GLY A C 1
ATOM 1454 O O . GLY A 1 200 ? -16.021 -18.926 14.992 1.00 27.14 200 GLY A O 1
ATOM 1455 N N . ALA A 1 201 ? -17.766 -17.572 15.448 1.00 32.66 201 ALA A N 1
ATOM 1456 C CA . ALA A 1 201 ? -17.247 -16.722 16.525 1.00 32.66 201 ALA A CA 1
ATOM 1457 C C . ALA A 1 201 ? -15.715 -16.707 16.736 1.00 32.66 201 ALA A C 1
ATOM 1459 O O . ALA A 1 201 ? -15.181 -17.425 17.578 1.00 32.66 201 ALA A O 1
ATOM 1460 N N . GLY A 1 202 ? -15.029 -15.808 16.034 1.00 28.47 202 GLY A N 1
ATOM 1461 C CA . GLY A 1 202 ? -13.634 -15.472 16.302 1.00 28.47 202 GLY A CA 1
ATOM 1462 C C . GLY A 1 202 ? -13.137 -14.426 15.314 1.00 28.47 202 GLY A C 1
ATOM 1463 O O . GLY A 1 202 ? -12.876 -14.742 14.163 1.00 28.47 202 GLY A O 1
ATOM 1464 N N . ILE A 1 203 ? -13.006 -13.182 15.772 1.00 35.62 203 ILE A N 1
ATOM 1465 C CA . ILE A 1 203 ? -12.572 -11.983 15.025 1.00 35.62 203 ILE A CA 1
ATOM 1466 C C . ILE A 1 203 ? -11.087 -12.053 14.563 1.00 35.62 203 ILE A C 1
ATOM 1468 O O . ILE A 1 203 ? -10.494 -11.051 14.204 1.00 35.62 203 ILE A O 1
ATOM 1472 N N . LEU A 1 204 ? -10.446 -13.228 14.526 1.00 36.78 204 LEU A N 1
ATOM 1473 C CA . LEU A 1 204 ? -8.988 -13.354 14.344 1.00 36.78 204 LEU A CA 1
ATOM 1474 C C . LEU A 1 204 ? -8.568 -14.497 13.403 1.00 36.78 204 LEU A C 1
ATOM 1476 O O . LEU A 1 204 ? -7.651 -15.254 13.716 1.00 36.78 204 LEU A O 1
ATOM 1480 N N . GLY A 1 205 ? -9.219 -14.664 12.248 1.00 24.41 205 GLY A N 1
ATOM 1481 C CA . GLY A 1 205 ? -8.913 -15.799 11.373 1.00 24.41 205 GLY A CA 1
ATOM 1482 C C . GLY A 1 205 ? -9.118 -15.564 9.883 1.00 24.41 205 GLY A C 1
ATOM 1483 O O . GLY A 1 205 ? -10.195 -15.823 9.370 1.00 24.41 205 GLY A O 1
ATOM 1484 N N . GLY A 1 206 ? -8.030 -15.231 9.188 1.00 25.78 206 GLY A N 1
ATOM 1485 C CA . GLY A 1 206 ? -7.729 -15.849 7.894 1.00 25.78 206 GLY A CA 1
ATOM 1486 C C . GLY A 1 206 ? -8.261 -15.174 6.626 1.00 25.78 206 GLY A C 1
ATOM 1487 O O . GLY A 1 206 ? -9.427 -15.299 6.275 1.00 25.78 206 GLY A O 1
ATOM 1488 N N . ALA A 1 207 ? -7.299 -14.632 5.872 1.00 32.31 207 ALA A N 1
ATOM 1489 C CA . ALA A 1 207 ? -7.284 -14.445 4.419 1.00 32.31 207 ALA A CA 1
ATOM 1490 C C . ALA A 1 207 ? -8.318 -13.477 3.810 1.00 32.31 207 ALA A C 1
ATOM 1492 O O . ALA A 1 207 ? -9.500 -13.788 3.685 1.00 32.31 207 ALA A O 1
ATOM 1493 N N . GLY A 1 208 ? -7.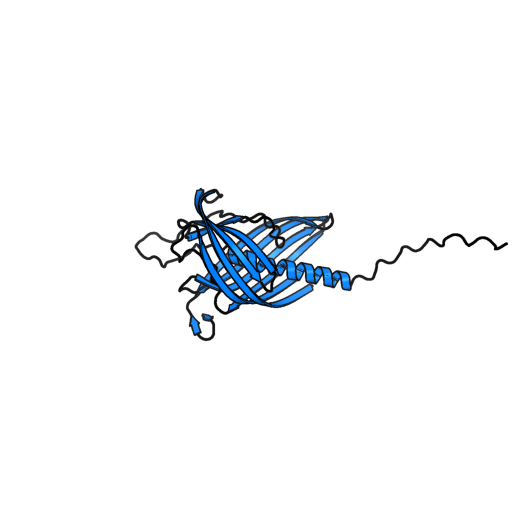801 -12.342 3.319 1.00 33.62 208 GLY A N 1
ATOM 1494 C CA . GLY A 1 208 ? -8.499 -11.504 2.341 1.00 33.62 208 GLY A CA 1
ATOM 1495 C C . GLY A 1 208 ? -8.333 -9.986 2.465 1.00 33.62 208 GLY A C 1
ATOM 1496 O O . GLY A 1 208 ? -9.207 -9.278 1.984 1.00 33.62 208 GLY A O 1
ATOM 1497 N N . ILE A 1 209 ? -7.274 -9.458 3.097 1.00 35.88 209 ILE A N 1
ATOM 1498 C CA . ILE A 1 209 ? -7.032 -8.004 3.170 1.00 35.88 209 ILE A CA 1
ATOM 1499 C C . ILE A 1 209 ? -6.006 -7.612 2.093 1.00 35.88 209 ILE A C 1
ATOM 1501 O O . ILE A 1 209 ? -4.799 -7.735 2.288 1.00 35.88 209 ILE A O 1
ATOM 1505 N N . TRP A 1 210 ? -6.491 -7.174 0.927 1.00 38.12 210 TRP A N 1
ATOM 1506 C CA . TRP A 1 210 ? -5.672 -6.600 -0.150 1.00 38.12 210 TRP A CA 1
ATOM 1507 C C . TRP A 1 210 ? -5.265 -5.161 0.187 1.00 38.12 210 TRP A C 1
ATOM 1509 O O . TRP A 1 210 ? -6.030 -4.226 -0.019 1.00 38.12 210 TRP A O 1
ATOM 1519 N N . ILE A 1 211 ? -4.095 -4.973 0.787 1.00 46.53 211 ILE A N 1
ATOM 1520 C CA . ILE A 1 211 ? -3.592 -3.650 1.192 1.00 46.53 211 ILE A CA 1
ATOM 1521 C C . ILE A 1 211 ? -3.224 -2.817 -0.036 1.00 46.53 211 ILE A C 1
ATOM 1523 O O . ILE A 1 211 ? -2.312 -3.172 -0.776 1.00 46.53 211 ILE A O 1
ATOM 1527 N N . ILE A 1 212 ? -3.909 -1.692 -0.211 1.00 44.97 212 ILE A N 1
ATOM 1528 C CA . ILE A 1 212 ? -3.722 -0.770 -1.339 1.00 44.97 212 ILE A CA 1
ATOM 1529 C C . ILE A 1 212 ? -2.517 0.172 -1.111 1.00 44.97 212 ILE A C 1
ATOM 1531 O O . ILE A 1 212 ? -1.866 0.580 -2.065 1.00 44.97 212 ILE A O 1
ATOM 1535 N N . LEU A 1 213 ? -2.154 0.454 0.146 1.00 40.88 213 LEU A N 1
ATOM 1536 C CA . LEU A 1 213 ? -1.200 1.516 0.504 1.00 40.88 213 LEU A CA 1
ATOM 1537 C C . LEU A 1 213 ? 0.274 1.254 0.160 1.00 40.88 213 LEU A C 1
ATOM 1539 O O . LEU A 1 213 ? 0.972 2.189 -0.214 1.00 40.88 213 LEU A O 1
ATOM 1543 N N . ALA A 1 214 ? 0.761 0.010 0.209 1.00 40.41 214 ALA A N 1
ATOM 1544 C CA . ALA A 1 214 ? 2.169 -0.260 -0.123 1.00 40.41 214 ALA A CA 1
ATOM 1545 C C . ALA A 1 214 ? 2.512 0.076 -1.583 1.00 40.41 214 ALA A C 1
ATOM 1547 O O . ALA A 1 214 ? 3.628 0.503 -1.868 1.00 40.41 214 ALA A O 1
ATOM 1548 N N . VAL A 1 215 ? 1.541 -0.052 -2.497 1.00 41.03 215 VAL A N 1
ATOM 1549 C CA . VAL A 1 215 ? 1.706 0.291 -3.920 1.00 41.03 215 VAL A CA 1
ATOM 1550 C C . VAL A 1 215 ? 2.034 1.777 -4.094 1.00 41.03 215 VAL A C 1
ATOM 1552 O O . VAL A 1 215 ? 2.852 2.125 -4.941 1.00 41.03 215 VAL A O 1
ATOM 1555 N N . VAL A 1 216 ? 1.457 2.645 -3.258 1.00 40.97 216 VAL A N 1
ATOM 1556 C CA . VAL A 1 216 ? 1.688 4.098 -3.301 1.00 40.97 216 VAL A CA 1
ATOM 1557 C C . VAL A 1 216 ? 3.068 4.479 -2.772 1.00 40.97 216 VAL A C 1
ATOM 1559 O O . VAL A 1 216 ? 3.635 5.472 -3.204 1.00 40.97 216 VAL A O 1
ATOM 1562 N N . VAL A 1 217 ? 3.670 3.681 -1.893 1.00 40.44 217 VAL A N 1
ATOM 1563 C CA . VAL A 1 217 ? 5.045 3.949 -1.454 1.00 40.44 217 VAL A CA 1
ATOM 1564 C C . VAL A 1 217 ? 6.060 3.476 -2.500 1.00 40.44 217 VAL A C 1
ATOM 1566 O O . VAL A 1 217 ? 6.955 4.224 -2.883 1.00 40.44 217 VAL A O 1
ATOM 1569 N N . ALA A 1 218 ? 5.855 2.284 -3.072 1.00 38.12 218 ALA A N 1
ATOM 1570 C CA . ALA A 1 218 ? 6.641 1.803 -4.214 1.00 38.12 218 ALA A CA 1
ATOM 1571 C C . ALA A 1 218 ? 6.661 2.774 -5.401 1.00 38.12 218 ALA A C 1
ATOM 1573 O O . ALA A 1 218 ? 7.655 2.898 -6.118 1.00 38.12 218 ALA A O 1
ATOM 1574 N N . ALA A 1 219 ? 5.545 3.464 -5.594 1.00 40.88 219 ALA A N 1
ATOM 1575 C CA . ALA A 1 219 ? 5.414 4.522 -6.561 1.00 40.88 219 ALA A CA 1
ATOM 1576 C C . ALA A 1 219 ? 6.391 5.663 -6.353 1.00 40.88 219 ALA A C 1
ATOM 1578 O O . ALA A 1 219 ? 7.108 5.989 -7.288 1.00 40.88 219 ALA A O 1
ATOM 1579 N N . VAL A 1 220 ? 6.444 6.273 -5.165 1.00 40.97 220 VAL A N 1
ATOM 1580 C CA . VAL A 1 220 ? 7.293 7.451 -4.891 1.00 40.97 220 VAL A CA 1
ATOM 1581 C C . VAL A 1 220 ? 8.734 7.204 -5.353 1.00 40.97 220 VAL A C 1
ATOM 1583 O O . VAL A 1 220 ? 9.347 8.057 -6.006 1.00 40.97 220 VAL A O 1
ATOM 1586 N N . VAL A 1 221 ? 9.231 5.982 -5.150 1.00 42.41 221 VAL A N 1
ATOM 1587 C CA . VAL A 1 221 ? 10.568 5.575 -5.590 1.00 42.41 221 VAL A CA 1
ATOM 1588 C C . VAL A 1 221 ? 10.705 5.438 -7.114 1.00 42.41 221 VAL A C 1
ATOM 1590 O O . VAL A 1 221 ? 11.755 5.790 -7.657 1.00 42.41 221 VAL A O 1
ATOM 1593 N N . LEU A 1 222 ? 9.656 5.012 -7.836 1.00 41.69 222 LEU A N 1
ATOM 1594 C CA . LEU A 1 222 ? 9.637 4.954 -9.309 1.00 41.69 222 LEU A CA 1
ATOM 1595 C C . LEU A 1 222 ? 9.996 6.306 -9.944 1.00 41.69 222 LEU A C 1
ATOM 1597 O O . LEU A 1 222 ? 10.762 6.323 -10.908 1.00 41.69 222 LEU A O 1
ATOM 1601 N N . LEU A 1 223 ? 9.522 7.440 -9.412 1.00 44.28 223 LEU A N 1
ATOM 1602 C CA . LEU A 1 223 ? 9.932 8.752 -9.932 1.00 44.28 223 LEU A CA 1
ATOM 1603 C C . LEU A 1 223 ? 11.297 9.196 -9.463 1.00 44.28 223 LEU A C 1
ATOM 1605 O O . LEU A 1 223 ? 12.033 9.748 -10.280 1.00 44.28 223 LEU A O 1
ATOM 1609 N N . GLY A 1 224 ? 11.618 9.015 -8.178 1.00 43.28 224 GLY A N 1
ATOM 1610 C CA . GLY A 1 224 ? 12.940 9.369 -7.663 1.00 43.28 224 GLY A CA 1
ATOM 1611 C C . GLY A 1 224 ? 14.019 8.769 -8.562 1.00 43.28 224 GLY A C 1
ATOM 1612 O O . GLY A 1 224 ? 14.926 9.469 -9.015 1.00 43.28 224 GLY A O 1
ATOM 1613 N N . LEU A 1 225 ? 13.810 7.514 -8.964 1.00 43.44 225 LEU A N 1
ATOM 1614 C CA . LEU A 1 225 ? 14.695 6.780 -9.854 1.00 43.44 225 LEU A CA 1
ATOM 1615 C C . LEU A 1 225 ? 14.516 7.076 -11.334 1.00 43.44 225 LEU A C 1
ATOM 1617 O O . LEU A 1 225 ? 15.521 7.227 -12.022 1.00 43.44 225 LEU A O 1
ATOM 1621 N N . ALA A 1 226 ? 13.300 7.226 -11.859 1.00 43.84 226 ALA A N 1
ATOM 1622 C CA . ALA A 1 226 ? 13.122 7.614 -13.259 1.00 43.84 226 ALA A CA 1
ATOM 1623 C C . ALA A 1 226 ? 13.734 8.999 -13.534 1.00 43.84 226 ALA A C 1
ATOM 1625 O O . ALA A 1 226 ? 14.441 9.179 -14.527 1.00 43.84 226 ALA A O 1
ATOM 1626 N N . VAL A 1 227 ? 13.549 9.966 -12.631 1.00 46.94 227 VAL A N 1
ATOM 1627 C CA . VAL A 1 227 ? 14.165 11.298 -12.707 1.00 46.94 227 VAL A CA 1
ATOM 1628 C C . VAL A 1 227 ? 15.679 11.205 -12.513 1.00 46.94 227 VAL A C 1
ATOM 1630 O O . VAL A 1 227 ? 16.420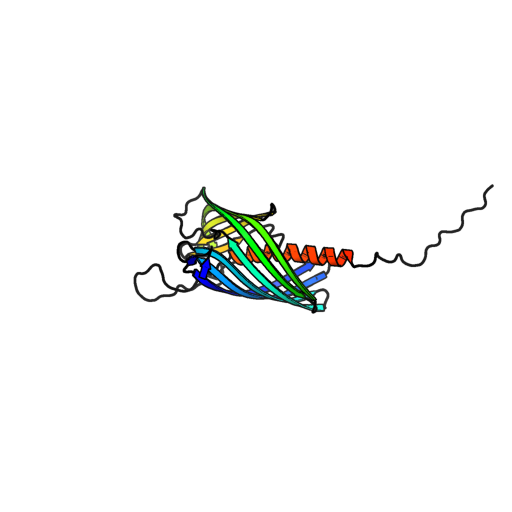 11.824 -13.284 1.00 46.94 227 VAL A O 1
ATOM 1633 N N . LEU A 1 228 ? 16.178 10.409 -11.562 1.00 44.34 228 LEU A N 1
ATOM 1634 C CA . LEU A 1 228 ? 17.618 10.202 -11.364 1.00 44.34 228 LEU A CA 1
ATOM 1635 C C . LEU A 1 228 ? 18.274 9.550 -12.594 1.00 44.34 228 LEU A C 1
ATOM 1637 O O . LEU A 1 228 ? 19.277 10.054 -13.097 1.00 44.34 228 LEU A O 1
ATOM 1641 N N . MET A 1 229 ? 17.678 8.503 -13.159 1.00 49.41 229 MET A N 1
ATOM 1642 C CA . MET A 1 229 ? 18.156 7.832 -14.370 1.00 49.41 229 MET A CA 1
ATOM 1643 C C . MET A 1 229 ? 18.087 8.743 -15.601 1.00 49.41 229 MET A C 1
ATOM 1645 O O . MET A 1 229 ? 19.027 8.778 -16.402 1.00 49.41 229 MET A O 1
ATOM 1649 N N . MET A 1 230 ? 17.012 9.521 -15.770 1.00 46.91 230 MET A N 1
ATOM 1650 C CA . MET A 1 230 ? 16.882 10.471 -16.884 1.00 46.91 230 MET A CA 1
ATOM 1651 C C . MET A 1 230 ? 17.860 11.648 -16.762 1.00 46.91 230 MET A C 1
ATOM 1653 O O . MET A 1 230 ? 18.448 12.069 -17.764 1.00 46.91 230 MET A O 1
ATOM 1657 N N . THR A 1 231 ? 18.097 12.165 -15.554 1.00 49.22 231 THR A N 1
ATOM 1658 C CA . THR A 1 231 ? 19.081 13.236 -15.315 1.00 49.22 231 THR A CA 1
ATOM 1659 C C . THR A 1 231 ? 20.519 12.731 -15.439 1.00 49.22 231 THR A C 1
ATOM 1661 O O . THR A 1 231 ? 21.349 13.413 -16.049 1.00 49.22 231 THR A O 1
ATOM 1664 N N . ARG A 1 232 ? 20.813 11.503 -14.988 1.00 50.72 232 ARG A N 1
ATOM 1665 C CA . ARG A 1 232 ? 22.103 10.825 -15.205 1.00 50.72 232 ARG A CA 1
ATOM 1666 C C . ARG A 1 232 ? 22.376 10.561 -16.684 1.00 50.72 232 ARG A C 1
ATOM 1668 O O . ARG A 1 232 ? 23.483 10.834 -17.147 1.00 50.72 232 ARG A O 1
ATOM 1675 N N . LYS A 1 233 ? 21.374 10.124 -17.456 1.00 50.62 233 LYS A N 1
ATOM 1676 C CA . LYS A 1 233 ? 21.500 9.973 -18.917 1.00 50.62 233 LYS A CA 1
ATOM 1677 C C . LYS A 1 233 ? 21.732 11.314 -19.612 1.00 50.62 233 LYS A C 1
ATOM 1679 O O . LYS A 1 233 ? 22.619 11.394 -20.457 1.00 50.62 233 LYS A O 1
ATOM 1684 N N . ARG A 1 234 ? 21.037 12.392 -19.223 1.00 45.25 234 ARG A N 1
ATOM 1685 C CA . ARG A 1 234 ? 21.295 13.743 -19.769 1.00 45.25 234 ARG A CA 1
ATOM 1686 C C . ARG A 1 234 ? 22.706 14.253 -19.468 1.00 45.25 234 ARG A C 1
ATOM 1688 O O . ARG A 1 234 ? 23.286 14.913 -20.322 1.00 45.25 234 ARG A O 1
ATOM 1695 N N . ALA A 1 235 ? 23.281 13.920 -18.313 1.00 45.47 235 ALA A N 1
ATOM 1696 C CA . ALA A 1 235 ? 24.663 14.278 -17.979 1.00 45.47 235 ALA A CA 1
ATOM 1697 C C . ALA A 1 235 ? 25.720 13.493 -18.786 1.00 45.47 235 ALA A C 1
ATOM 1699 O O . ALA A 1 235 ? 26.871 13.920 -18.867 1.00 45.47 235 ALA A O 1
ATOM 1700 N N . GLN A 1 236 ? 25.342 12.361 -19.391 1.00 41.38 236 GLN A N 1
ATOM 1701 C CA . GLN A 1 236 ? 26.226 11.495 -20.181 1.00 41.38 236 GLN A CA 1
ATOM 1702 C C . GLN A 1 236 ? 26.006 11.605 -21.698 1.00 41.38 236 GLN A C 1
ATOM 1704 O O . GLN A 1 236 ? 26.773 11.028 -22.470 1.00 41.38 236 GLN A O 1
ATOM 1709 N N . MET A 1 237 ? 24.998 12.355 -22.154 1.00 37.09 237 MET A N 1
ATOM 1710 C CA . MET A 1 237 ? 24.837 12.659 -23.574 1.00 37.09 237 MET A CA 1
ATOM 1711 C C . MET A 1 237 ? 25.853 13.740 -23.974 1.00 37.09 237 MET A C 1
ATOM 1713 O O . MET A 1 237 ? 25.844 14.827 -23.390 1.00 37.09 237 MET A O 1
ATOM 1717 N N . PRO A 1 238 ? 26.733 13.488 -24.965 1.00 44.66 238 PRO A N 1
ATOM 1718 C CA . PRO A 1 238 ? 27.562 14.549 -25.513 1.00 44.66 238 PRO A CA 1
ATOM 1719 C C . PRO A 1 238 ? 26.648 15.676 -26.017 1.00 44.66 238 PRO A C 1
ATOM 1721 O O . PRO A 1 238 ? 25.588 15.380 -26.581 1.00 44.66 238 PRO A O 1
ATOM 1724 N N . PRO A 1 239 ? 27.021 16.955 -25.822 1.00 46.81 239 PRO A N 1
ATOM 1725 C CA . PRO A 1 239 ? 26.216 18.073 -26.294 1.00 46.81 239 PRO A CA 1
ATOM 1726 C C . PRO A 1 239 ? 25.896 17.885 -27.783 1.00 46.81 239 PRO A C 1
ATOM 1728 O O . PRO A 1 239 ? 26.768 17.418 -28.526 1.00 46.81 239 PRO A O 1
ATOM 1731 N N . PRO A 1 240 ? 24.668 18.215 -28.231 1.00 48.38 240 PRO A N 1
ATOM 1732 C CA . PRO A 1 240 ? 24.273 18.034 -29.619 1.00 48.38 240 PRO A CA 1
ATOM 1733 C C . PRO A 1 240 ? 25.300 18.713 -30.524 1.00 48.38 240 PRO A C 1
ATOM 1735 O O . PRO A 1 240 ? 25.517 19.924 -30.449 1.00 48.38 240 PRO A O 1
ATOM 1738 N N . MET A 1 241 ? 25.978 17.908 -31.346 1.00 48.69 241 MET A N 1
ATOM 1739 C CA . MET A 1 241 ? 26.926 18.417 -32.327 1.00 48.69 241 MET A CA 1
ATOM 1740 C C . MET A 1 241 ? 26.148 19.322 -33.279 1.00 48.69 241 MET A C 1
ATOM 1742 O O . MET A 1 241 ? 25.217 18.875 -33.949 1.00 48.69 241 MET A O 1
ATOM 1746 N N . MET A 1 242 ? 26.505 20.608 -33.308 1.00 49.31 242 MET A N 1
ATOM 1747 C CA . MET A 1 242 ? 25.936 21.545 -34.271 1.00 49.31 242 MET A CA 1
ATOM 1748 C C . MET A 1 242 ? 26.169 20.996 -35.691 1.00 49.31 242 MET A C 1
ATOM 1750 O O . MET A 1 242 ? 27.284 20.547 -35.981 1.00 49.31 242 MET A O 1
ATOM 1754 N N . PRO A 1 243 ? 25.160 21.020 -36.581 1.00 51.22 243 PRO A N 1
ATOM 1755 C CA . PRO A 1 243 ? 25.322 20.575 -37.958 1.00 51.22 243 PRO A CA 1
ATOM 1756 C C . PRO A 1 243 ? 26.495 21.305 -38.638 1.00 51.22 243 PRO A C 1
ATOM 1758 O O . PRO A 1 243 ? 26.609 22.528 -38.499 1.00 51.22 243 PRO A O 1
ATOM 1761 N N . PRO A 1 244 ? 27.367 20.615 -39.395 1.00 52.09 244 PRO A N 1
ATOM 1762 C CA . PRO A 1 244 ? 28.440 21.279 -40.116 1.00 52.09 244 PRO A CA 1
ATOM 1763 C C . PRO A 1 244 ? 27.850 22.089 -41.275 1.00 52.09 244 PRO A C 1
ATOM 1765 O O . PRO A 1 244 ? 27.364 21.522 -42.251 1.00 52.09 244 PRO A O 1
ATOM 1768 N N . GLY A 1 245 ? 27.933 23.416 -41.188 1.00 52.59 245 GLY A N 1
ATOM 1769 C CA . GLY A 1 245 ? 27.794 24.292 -42.350 1.00 52.59 245 GLY A CA 1
ATOM 1770 C C . GLY A 1 245 ? 26.793 25.426 -42.189 1.00 52.59 245 GLY A C 1
ATOM 1771 O O . GLY A 1 245 ? 25.641 25.298 -42.576 1.00 52.59 245 GLY A O 1
ATOM 1772 N N . GLN A 1 246 ? 27.290 26.577 -41.741 1.00 44.56 246 GLN A N 1
ATOM 1773 C CA . GLN A 1 246 ? 26.913 27.888 -42.275 1.00 44.56 246 GLN A CA 1
ATOM 1774 C C . GLN A 1 246 ? 28.054 28.862 -41.943 1.00 44.56 246 GLN A C 1
ATOM 1776 O O . GLN A 1 246 ? 28.019 29.605 -40.968 1.00 44.56 246 GLN A O 1
ATOM 1781 N N . MET A 1 247 ? 29.124 28.818 -42.748 1.00 45.41 247 MET A N 1
ATOM 1782 C CA . MET A 1 247 ? 30.027 29.965 -42.855 1.00 45.41 247 MET A CA 1
ATOM 1783 C C . MET A 1 247 ? 29.196 31.113 -43.429 1.00 45.41 247 MET A C 1
ATOM 1785 O O . MET A 1 247 ? 28.798 31.068 -44.593 1.00 45.41 247 MET A O 1
ATOM 1789 N N . GLY A 1 248 ? 28.880 32.100 -42.591 1.00 52.91 248 GLY A N 1
ATOM 1790 C CA . GLY A 1 248 ? 28.281 33.349 -43.045 1.00 52.91 248 GLY A CA 1
ATOM 1791 C C . GLY A 1 248 ? 29.163 34.010 -44.115 1.00 52.91 248 GLY A C 1
ATOM 1792 O O . GLY A 1 248 ? 30.383 33.816 -44.106 1.00 52.91 248 GLY A O 1
ATOM 1793 N N . PRO A 1 249 ? 28.572 34.753 -45.066 1.00 63.72 249 PRO A N 1
ATOM 1794 C CA . PRO A 1 249 ? 29.326 35.379 -46.145 1.00 63.72 249 PRO A CA 1
ATOM 1795 C C . PRO A 1 249 ? 30.377 36.359 -45.589 1.00 63.72 249 PRO A C 1
ATOM 1797 O O . PRO A 1 249 ? 30.124 37.010 -44.571 1.00 63.72 249 PRO A O 1
ATOM 1800 N N . PRO A 1 250 ? 31.560 36.461 -46.228 1.00 67.50 250 PRO A N 1
ATOM 1801 C CA . PRO A 1 250 ? 32.647 37.299 -45.738 1.00 67.50 250 PRO A CA 1
ATOM 1802 C C . PRO A 1 250 ? 32.228 38.778 -45.671 1.00 67.50 250 PRO A C 1
ATOM 1804 O O . PRO A 1 250 ? 31.447 39.233 -46.514 1.00 67.50 250 PRO A O 1
ATOM 1807 N N . PRO A 1 251 ? 32.735 39.538 -44.682 1.00 69.50 251 PRO A N 1
ATOM 1808 C CA . PRO A 1 251 ? 32.371 40.938 -44.504 1.00 69.50 251 PRO A CA 1
ATOM 1809 C C . PRO A 1 251 ? 32.820 41.793 -45.706 1.00 69.50 251 PRO A C 1
ATOM 1811 O O . PRO A 1 251 ? 33.867 41.506 -46.298 1.00 69.50 251 PRO A O 1
ATOM 1814 N N . PRO A 1 252 ? 32.063 42.845 -46.080 1.00 65.88 252 PRO A N 1
ATOM 1815 C CA . PRO A 1 252 ? 32.429 43.717 -47.192 1.00 65.88 252 PRO A CA 1
ATOM 1816 C C . PRO A 1 252 ? 33.733 44.484 -46.909 1.00 65.88 252 PRO A C 1
ATOM 1818 O O . PRO A 1 252 ? 34.012 44.791 -45.746 1.00 65.88 252 PRO A O 1
ATOM 1821 N N . PRO A 1 253 ? 34.516 44.845 -47.945 1.00 55.19 253 PRO A N 1
ATOM 1822 C CA . PRO A 1 253 ? 35.715 45.658 -47.777 1.00 55.19 253 PRO A CA 1
ATOM 1823 C C . PRO A 1 253 ? 35.370 47.013 -47.155 1.00 55.19 253 PRO A C 1
ATOM 1825 O O . PRO A 1 253 ? 34.469 47.703 -47.633 1.00 55.19 253 PRO A O 1
ATOM 1828 N N . ALA A 1 254 ? 36.100 47.390 -46.106 1.00 57.84 254 ALA A N 1
ATOM 1829 C CA . ALA A 1 254 ? 35.982 48.701 -45.484 1.00 57.84 254 ALA A CA 1
ATOM 1830 C C . ALA A 1 254 ? 36.358 49.811 -46.486 1.00 57.84 254 ALA A C 1
ATOM 1832 O O . ALA A 1 254 ? 37.411 49.733 -47.125 1.00 57.84 254 ALA A O 1
ATOM 1833 N N . GLN A 1 255 ? 35.495 50.824 -46.601 1.00 44.47 255 GLN A N 1
ATOM 1834 C CA . GLN A 1 255 ? 35.829 52.157 -47.109 1.00 44.47 255 GLN A CA 1
ATOM 1835 C C . GLN A 1 255 ? 35.942 53.117 -45.930 1.00 44.47 255 GLN A C 1
ATOM 1837 O O . GLN A 1 255 ? 35.106 52.988 -45.005 1.00 44.47 255 GLN A O 1
#